Protein AF-A0A6G0PYN3-F1 (afdb_monomer_lite)

pLDDT: mean 95.68, std 5.3, range [63.97, 98.88]

InterPro domains:
  IPR029058 Alpha/Beta hydrolase fold [G3DSA:3.40.50.1820] (1-241)
  IPR029058 Alpha/Beta hydrolase fold [SSF53474] (14-240)

Organism: NCBI:txid53985

Secondary structure (DSSP, 8-state):
---B-HHHHHHHHHHHHHHHHHT-GGGTT-EEEEEETTHHHHHHHHHHH-TT--EEEEEEES--TT-B---TTTHHHHHHHTHHHHHHHS-TTT--GGG--GGGGTTHHHHHHHHHHHH-GGGGGTBHHHHHB--S-HHHHHHH-SSHHHHTT-SPPPTT-HHHHHHHHHHHHHHTT-SEEEEE--TT-SSSSSGGGGGT-EEPP-SSTTHHHHTGGG--EEPGGGSHHHHTTSSSTTT--

Radius of gyration: 17.79 Å; chains: 1; bounding box: 44×37×46 Å

Foldseek 3Di:
DDFFQLVVVLVVVLVVVCVVLVVDCVCVQHDEAEAEACRQLSVLSNLLQPLPHRHAEYEYALYLLQFADLADVQLVVCLVPPLVVVCVSPPCVQPNSVVDHSVCSLQVSRLVLLVSCQVCVCVSRGGHNSQRDNAQALVSNLDRRPGNNLLLLNHDDDVPNVVSVVSLVSSLVSSVVHNYYHFHFDPPDSPGVVSLSSVPKDWHHDNDSVCSNVVRNVIDIDHNCRDPSQVVVRRPPVVRD

Structure (mmCIF, N/CA/C/O backbone):
data_AF-A0A6G0PYN3-F1
#
_entry.id   AF-A0A6G0PYN3-F1
#
loop_
_atom_site.group_PDB
_atom_site.id
_atom_site.type_symbol
_atom_site.label_atom_id
_atom_site.label_alt_id
_atom_site.label_comp_id
_atom_site.label_asym_id
_atom_site.label_entity_id
_atom_site.label_seq_id
_atom_site.pdbx_PDB_ins_code
_atom_site.Cartn_x
_atom_site.Cartn_y
_atom_site.Cartn_z
_atom_site.occupancy
_atom_site.B_iso_or_equiv
_atom_site.auth_seq_id
_atom_site.auth_comp_id
_atom_site.auth_asym_id
_atom_site.auth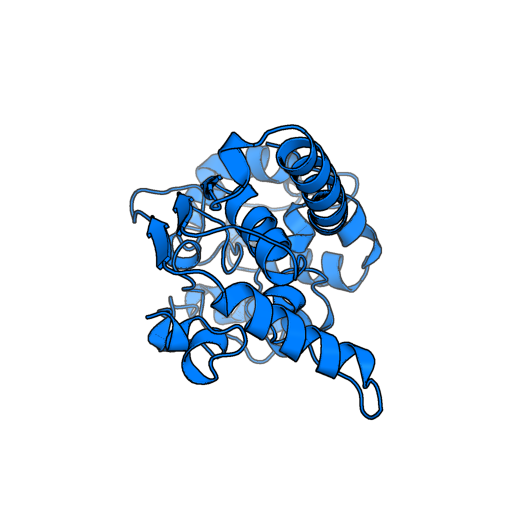_atom_id
_atom_site.pdbx_PDB_model_num
ATOM 1 N N . CYS A 1 1 ? 11.040 10.860 7.134 1.00 64.19 1 CYS A N 1
ATOM 2 C CA . CYS A 1 1 ? 10.362 10.357 5.919 1.00 64.19 1 CYS A CA 1
ATOM 3 C C . CYS A 1 1 ? 9.382 11.413 5.430 1.00 64.19 1 CYS A C 1
ATOM 5 O O . CYS A 1 1 ? 8.993 12.247 6.240 1.00 64.19 1 CYS A O 1
ATOM 7 N N . SER A 1 2 ? 9.031 11.414 4.140 1.00 85.75 2 SER A N 1
ATOM 8 C CA . SER A 1 2 ? 7.968 12.295 3.639 1.00 85.75 2 SER A CA 1
ATOM 9 C C . SER A 1 2 ? 6.649 11.965 4.338 1.00 85.75 2 SER A C 1
ATOM 11 O O . SER A 1 2 ? 6.390 10.801 4.639 1.00 85.75 2 SER A O 1
ATOM 13 N N . LEU A 1 3 ? 5.841 12.987 4.606 1.00 92.75 3 LEU A N 1
ATOM 14 C CA . LEU A 1 3 ? 4.468 12.812 5.070 1.00 92.75 3 LEU A CA 1
ATOM 15 C C . LEU A 1 3 ? 3.462 12.927 3.922 1.00 92.75 3 LEU A C 1
ATOM 17 O O . LEU A 1 3 ? 2.322 12.525 4.113 1.00 92.75 3 LEU A O 1
ATOM 21 N N . GLU A 1 4 ? 3.883 13.417 2.750 1.00 95.62 4 GLU A N 1
ATOM 22 C CA . GLU A 1 4 ? 3.032 13.618 1.568 1.00 95.62 4 GLU A CA 1
ATOM 23 C C . GLU A 1 4 ? 2.349 12.312 1.147 1.00 95.62 4 GLU A C 1
ATOM 25 O O . GLU A 1 4 ? 2.930 11.234 1.270 1.00 95.62 4 GLU A O 1
ATOM 30 N N . ALA A 1 5 ? 1.131 12.389 0.621 1.00 97.00 5 ALA A N 1
ATOM 31 C CA . ALA A 1 5 ? 0.431 11.235 0.069 1.00 97.00 5 ALA A CA 1
ATOM 32 C C . ALA A 1 5 ? 1.295 10.435 -0.923 1.00 97.00 5 ALA A C 1
ATOM 34 O O . ALA A 1 5 ? 1.855 10.977 -1.880 1.00 97.00 5 ALA A O 1
ATOM 35 N N . ILE A 1 6 ? 1.394 9.120 -0.720 1.00 97.12 6 ILE A N 1
ATOM 36 C CA . ILE A 1 6 ? 2.283 8.264 -1.524 1.00 97.12 6 ILE A CA 1
ATOM 37 C C . ILE A 1 6 ? 1.800 8.115 -2.970 1.00 97.12 6 ILE A C 1
ATOM 39 O O . ILE A 1 6 ? 2.626 7.937 -3.863 1.00 97.12 6 ILE A O 1
ATOM 43 N N . VAL A 1 7 ? 0.499 8.295 -3.229 1.00 96.69 7 VAL A N 1
ATOM 44 C CA . VAL A 1 7 ? -0.058 8.358 -4.595 1.00 96.69 7 VAL A CA 1
ATOM 45 C C . VAL A 1 7 ? 0.562 9.491 -5.426 1.00 96.69 7 VAL A C 1
ATOM 47 O O . VAL A 1 7 ? 0.689 9.357 -6.639 1.00 96.69 7 VAL A O 1
ATOM 50 N N . LEU A 1 8 ? 1.011 10.579 -4.787 1.00 97.38 8 LEU A N 1
ATOM 51 C CA . LEU A 1 8 ? 1.702 11.693 -5.448 1.00 97.38 8 LEU A CA 1
ATOM 52 C C . LEU A 1 8 ? 3.217 11.468 -5.551 1.00 97.38 8 LEU A C 1
ATOM 54 O O . LEU A 1 8 ? 3.881 12.077 -6.392 1.00 97.38 8 LEU A O 1
ATOM 58 N N . GLN A 1 9 ? 3.774 10.598 -4.706 1.00 97.56 9 GLN A N 1
ATOM 59 C CA . GLN A 1 9 ? 5.205 10.297 -4.679 1.00 97.56 9 GLN A CA 1
ATOM 60 C C . GLN A 1 9 ? 5.618 9.313 -5.783 1.00 97.56 9 GLN A C 1
ATOM 62 O O . GLN A 1 9 ? 6.685 9.488 -6.367 1.00 97.56 9 GLN A O 1
ATOM 67 N N . VAL A 1 10 ? 4.786 8.318 -6.116 1.00 98.12 10 VAL A N 1
ATOM 68 C CA . VAL A 1 10 ? 5.088 7.313 -7.160 1.00 98.12 10 VAL A CA 1
ATOM 69 C C . VAL A 1 10 ? 5.430 7.932 -8.524 1.00 98.12 10 VAL A C 1
ATOM 71 O O . VAL A 1 10 ? 6.518 7.647 -9.028 1.00 98.12 10 VAL A O 1
ATOM 74 N N . PRO A 1 11 ? 4.606 8.813 -9.131 1.00 97.88 11 PRO A N 1
ATOM 75 C CA . PRO A 1 11 ? 4.946 9.402 -10.429 1.00 97.88 11 PRO A CA 1
ATOM 76 C C . PRO A 1 11 ? 6.217 10.264 -10.377 1.00 97.88 11 PRO A C 1
ATOM 78 O O . PRO A 1 11 ? 6.997 10.261 -11.330 1.00 97.88 11 PRO A O 1
ATOM 81 N N . LYS A 1 12 ? 6.473 10.953 -9.254 1.00 97.81 12 LYS A N 1
ATOM 82 C CA . LYS A 1 12 ? 7.717 11.713 -9.038 1.00 97.81 12 LYS A CA 1
ATOM 83 C C . LYS A 1 12 ? 8.933 10.779 -8.994 1.00 97.81 12 LYS A C 1
ATOM 85 O O . LYS A 1 12 ? 9.942 11.065 -9.632 1.00 97.81 12 LYS A O 1
ATOM 90 N N . ALA A 1 13 ? 8.819 9.651 -8.293 1.00 97.81 13 ALA A N 1
ATOM 91 C CA . ALA A 1 13 ? 9.874 8.645 -8.207 1.00 97.81 13 ALA A CA 1
ATOM 92 C C . ALA A 1 13 ? 10.158 7.992 -9.571 1.00 97.81 13 ALA A C 1
ATOM 94 O O . ALA A 1 13 ? 11.321 7.858 -9.941 1.00 97.81 13 ALA A O 1
ATOM 95 N N . ILE A 1 14 ? 9.121 7.660 -10.351 1.00 98.56 14 ILE A N 1
ATOM 96 C CA . ILE A 1 14 ? 9.271 7.151 -11.728 1.00 98.56 14 ILE A CA 1
ATOM 97 C C . ILE A 1 14 ? 10.040 8.156 -12.590 1.00 98.56 14 ILE A C 1
ATOM 99 O O . ILE A 1 14 ? 11.008 7.780 -13.251 1.00 98.56 14 ILE A O 1
ATOM 103 N N . ALA A 1 15 ? 9.638 9.432 -12.574 1.00 98.44 15 ALA A N 1
ATOM 104 C CA . ALA A 1 15 ? 10.301 10.475 -13.357 1.00 98.44 15 ALA A CA 1
ATOM 105 C C . ALA A 1 15 ? 11.785 10.608 -12.982 1.00 98.44 15 ALA A C 1
ATOM 107 O O . ALA A 1 15 ? 12.643 10.613 -13.863 1.00 98.44 15 ALA A O 1
ATOM 108 N N . GLN A 1 16 ? 12.086 10.629 -11.681 1.00 97.56 16 GLN A N 1
ATOM 109 C CA . GLN A 1 16 ? 13.454 10.726 -11.181 1.00 97.56 16 GLN A CA 1
ATOM 110 C C . GLN A 1 16 ? 14.304 9.501 -11.555 1.00 97.56 16 GLN A C 1
ATOM 112 O O . GLN A 1 16 ? 15.456 9.646 -11.954 1.00 97.56 16 GLN A O 1
ATOM 117 N N . ILE A 1 17 ? 13.753 8.288 -11.461 1.00 97.88 17 ILE A N 1
ATOM 118 C CA . ILE A 1 17 ? 14.477 7.064 -11.829 1.00 97.88 17 ILE A CA 1
ATOM 119 C C . ILE A 1 17 ? 14.752 7.031 -13.334 1.00 97.88 17 ILE A C 1
ATOM 121 O O . ILE A 1 17 ? 15.878 6.742 -13.740 1.00 97.88 17 ILE A O 1
ATOM 125 N N . ARG A 1 18 ? 13.769 7.378 -14.173 1.00 97.81 18 ARG A N 1
ATOM 126 C CA . ARG A 1 18 ? 13.973 7.480 -15.626 1.00 97.81 18 ARG A CA 1
ATOM 127 C C . ARG A 1 18 ? 15.061 8.493 -15.972 1.00 97.81 18 ARG A C 1
ATOM 129 O O . ARG A 1 18 ? 15.940 8.177 -16.765 1.00 97.81 18 ARG A O 1
ATOM 136 N N . GLU A 1 19 ? 15.057 9.663 -15.337 1.00 97.81 19 GLU A N 1
ATOM 137 C CA . GLU A 1 19 ? 16.103 10.674 -15.525 1.00 97.81 19 GLU A CA 1
ATOM 138 C C . GLU A 1 19 ? 17.496 10.154 -15.135 1.00 97.81 19 GLU A C 1
ATOM 140 O O . GLU A 1 19 ? 18.448 10.321 -15.895 1.00 97.81 19 GLU A O 1
ATOM 145 N N . ILE A 1 20 ? 17.627 9.489 -13.983 1.00 96.38 20 ILE A N 1
ATOM 146 C CA . ILE A 1 20 ? 18.910 8.934 -13.523 1.00 96.38 20 ILE A CA 1
ATOM 147 C C . ILE A 1 20 ? 19.414 7.859 -14.492 1.00 96.38 20 ILE A C 1
ATOM 149 O O . ILE A 1 20 ? 20.559 7.908 -14.936 1.00 96.38 20 ILE A O 1
ATOM 153 N N . THR A 1 21 ? 18.552 6.902 -14.841 1.00 96.50 21 THR A N 1
ATOM 154 C CA . THR A 1 21 ? 18.928 5.752 -15.678 1.00 96.50 21 THR A CA 1
ATOM 155 C C . THR A 1 21 ? 19.210 6.130 -17.131 1.00 96.50 21 THR A C 1
ATOM 157 O O . THR A 1 21 ? 20.081 5.527 -17.747 1.00 96.50 21 THR A O 1
ATOM 160 N N . ALA A 1 22 ? 18.543 7.150 -17.682 1.00 95.88 22 ALA A N 1
ATOM 161 C CA . ALA A 1 22 ? 18.793 7.618 -19.047 1.00 95.88 22 ALA A CA 1
ATOM 162 C C . ALA A 1 22 ? 20.152 8.323 -19.207 1.00 95.88 22 ALA A C 1
ATOM 164 O O . ALA A 1 22 ? 20.679 8.399 -20.315 1.00 95.88 22 ALA A O 1
ATOM 165 N N . ASN A 1 23 ? 20.717 8.839 -18.112 1.00 95.62 23 ASN A N 1
ATOM 166 C CA . ASN A 1 23 ? 21.940 9.643 -18.117 1.00 95.62 23 ASN A CA 1
ATOM 167 C C . ASN A 1 23 ? 23.194 8.867 -17.672 1.00 95.62 23 ASN A C 1
ATOM 169 O O . ASN A 1 23 ? 24.251 9.473 -17.497 1.00 95.62 23 ASN A O 1
ATOM 173 N N . SER A 1 24 ? 23.098 7.552 -17.461 1.00 96.44 24 SER A N 1
ATOM 174 C CA . SER A 1 24 ? 24.181 6.746 -16.888 1.00 96.44 24 SER A CA 1
ATOM 175 C C . SER A 1 24 ? 24.151 5.317 -17.436 1.00 96.44 24 SER A C 1
ATOM 177 O O . SER A 1 24 ? 23.197 4.567 -17.230 1.00 96.44 24 SER A O 1
ATOM 179 N N . SER A 1 25 ? 25.223 4.930 -18.135 1.00 97.00 25 SER A N 1
ATOM 180 C CA . SER A 1 25 ? 25.354 3.593 -18.729 1.00 97.00 25 SER A CA 1
ATOM 181 C C . SER A 1 25 ? 25.579 2.497 -17.685 1.00 97.00 25 SER A C 1
ATOM 183 O O . SER A 1 25 ? 25.395 1.316 -17.978 1.00 97.00 25 SER A O 1
ATOM 185 N N . GLU A 1 26 ? 25.904 2.855 -16.437 1.00 96.94 26 GLU A N 1
ATOM 186 C CA . GLU A 1 26 ? 25.952 1.914 -15.316 1.00 96.94 26 GLU A CA 1
ATOM 187 C C . GLU A 1 26 ? 24.614 1.183 -15.101 1.00 96.94 26 GLU A C 1
ATOM 189 O O . GLU A 1 26 ? 24.608 0.054 -14.611 1.00 96.94 26 GLU A O 1
ATOM 194 N N . PHE A 1 27 ? 23.490 1.783 -15.514 1.00 97.19 27 PHE A N 1
ATOM 195 C CA . PHE A 1 27 ? 22.152 1.198 -15.401 1.00 97.19 27 PHE A CA 1
ATOM 196 C C . PHE A 1 27 ? 21.713 0.387 -16.631 1.00 97.19 27 PHE A C 1
ATOM 198 O O . PHE A 1 27 ? 20.621 -0.191 -16.625 1.00 97.19 27 PHE A O 1
ATOM 205 N N . ASP A 1 28 ? 22.533 0.294 -17.686 1.00 95.81 28 ASP A N 1
ATOM 206 C CA . ASP A 1 28 ? 22.126 -0.326 -18.954 1.00 95.81 28 ASP A CA 1
ATOM 207 C C . ASP A 1 28 ? 21.772 -1.806 -18.816 1.00 95.81 28 ASP A C 1
ATOM 209 O O . ASP A 1 28 ? 20.815 -2.268 -19.447 1.00 95.81 28 ASP A O 1
ATOM 213 N N . ASN A 1 29 ? 22.489 -2.508 -17.938 1.00 96.81 29 ASN A N 1
ATOM 214 C CA . ASN A 1 29 ? 22.296 -3.927 -17.635 1.00 96.81 29 ASN A CA 1
ATOM 215 C C . ASN A 1 29 ? 21.343 -4.172 -16.449 1.00 96.81 29 ASN A C 1
ATOM 217 O O . ASN A 1 29 ? 21.184 -5.308 -15.999 1.00 96.81 29 ASN A O 1
ATOM 221 N N . GLY A 1 30 ? 20.687 -3.118 -15.964 1.00 97.62 30 GLY A N 1
ATOM 222 C CA . GLY A 1 30 ? 19.781 -3.158 -14.827 1.00 97.62 30 GLY A CA 1
ATOM 223 C C . GLY A 1 30 ? 20.438 -2.875 -13.483 1.00 97.62 30 GLY A C 1
ATOM 224 O O . GLY A 1 30 ? 21.639 -2.637 -13.387 1.00 97.62 30 GLY A O 1
ATOM 225 N N . TYR A 1 31 ? 19.613 -2.831 -12.439 1.00 98.31 31 TYR A N 1
ATOM 226 C CA . TYR A 1 31 ? 20.017 -2.343 -11.120 1.00 98.31 31 TYR A CA 1
ATOM 227 C C . TYR A 1 31 ? 19.247 -2.992 -9.972 1.00 98.31 31 TYR A C 1
ATOM 229 O O . TYR A 1 31 ? 18.227 -3.654 -10.164 1.00 98.31 31 TYR A O 1
ATOM 237 N N . ILE A 1 32 ? 19.764 -2.798 -8.759 1.00 98.44 32 ILE A N 1
ATOM 238 C CA . ILE A 1 32 ? 19.106 -3.199 -7.515 1.00 98.44 32 ILE A CA 1
ATOM 239 C C . ILE A 1 32 ? 18.313 -2.005 -6.996 1.00 98.44 32 ILE A C 1
ATOM 241 O O . ILE A 1 32 ? 18.856 -0.906 -6.884 1.00 98.44 32 ILE A O 1
ATOM 245 N N . PHE A 1 33 ? 17.046 -2.220 -6.653 1.00 98.50 33 PHE A N 1
ATOM 246 C CA . PHE A 1 33 ? 16.220 -1.195 -6.028 1.00 98.50 33 PHE A CA 1
ATOM 247 C C . PHE A 1 33 ? 16.055 -1.518 -4.543 1.00 98.50 33 PHE A C 1
ATOM 249 O O . PHE A 1 33 ? 15.418 -2.504 -4.186 1.00 98.50 33 PHE A O 1
ATOM 256 N N . VAL A 1 34 ? 16.658 -0.697 -3.681 1.00 98.50 34 VAL A N 1
ATOM 257 C CA . VAL A 1 34 ? 16.584 -0.838 -2.222 1.00 98.50 34 VAL A CA 1
ATOM 258 C C . VAL A 1 34 ? 15.650 0.220 -1.650 1.00 98.50 34 VAL A C 1
ATOM 260 O O . VAL A 1 34 ? 15.785 1.402 -1.966 1.00 98.50 34 VAL A O 1
ATOM 263 N N . ALA A 1 35 ? 14.736 -0.187 -0.776 1.00 98.00 35 ALA A N 1
ATOM 264 C CA . ALA A 1 35 ? 13.817 0.723 -0.113 1.00 98.00 35 ALA A CA 1
ATOM 265 C C . ALA A 1 35 ? 13.567 0.339 1.346 1.00 98.00 35 ALA A C 1
ATOM 267 O O . ALA A 1 35 ? 13.664 -0.827 1.721 1.00 98.00 35 ALA A O 1
ATOM 268 N N . HIS A 1 36 ? 13.223 1.331 2.167 1.00 97.62 36 HIS A N 1
ATOM 269 C CA . HIS A 1 36 ? 13.027 1.167 3.605 1.00 97.62 36 HIS A CA 1
ATOM 270 C C . HIS A 1 36 ? 11.707 1.790 4.073 1.00 97.62 36 HIS A C 1
ATOM 272 O O . HIS A 1 36 ? 11.361 2.886 3.620 1.00 97.62 36 HIS A O 1
ATOM 278 N N . SER A 1 37 ? 11.005 1.150 5.016 1.00 96.38 37 SER A N 1
ATOM 279 C CA . SER A 1 37 ? 9.798 1.708 5.646 1.00 96.38 37 SER A CA 1
ATOM 280 C C . SER A 1 37 ? 8.720 2.063 4.611 1.00 96.38 37 SER A C 1
ATOM 282 O O . SER A 1 37 ? 8.402 1.262 3.731 1.00 96.38 37 SER A O 1
ATOM 284 N N . GLN A 1 38 ? 8.175 3.278 4.654 1.00 96.25 38 GLN A N 1
ATOM 285 C CA . GLN A 1 38 ? 7.239 3.790 3.647 1.00 96.25 38 GLN A CA 1
ATOM 286 C C . GLN A 1 38 ? 7.796 3.728 2.211 1.00 96.25 38 GLN A C 1
ATOM 288 O O . GLN A 1 38 ? 7.033 3.600 1.258 1.00 96.25 38 GLN A O 1
ATOM 293 N N . GLY A 1 39 ? 9.121 3.749 2.035 1.00 97.62 39 GLY A N 1
ATOM 294 C CA . GLY A 1 39 ? 9.747 3.561 0.728 1.00 97.62 39 GLY A CA 1
ATOM 295 C C . GLY A 1 39 ? 9.459 2.190 0.110 1.00 97.62 39 GLY A C 1
ATOM 296 O O . GLY A 1 39 ? 9.500 2.071 -1.110 1.00 97.62 39 GLY A O 1
ATOM 297 N N . GLY A 1 40 ? 9.146 1.167 0.915 1.00 97.81 40 GLY A N 1
ATOM 298 C CA . GLY A 1 40 ? 8.754 -0.167 0.450 1.00 97.81 40 GLY A CA 1
ATOM 299 C C . GLY A 1 40 ? 7.577 -0.123 -0.532 1.00 97.81 40 GLY A C 1
ATOM 300 O O . GLY A 1 40 ? 7.794 -0.333 -1.722 1.00 97.81 40 GLY A O 1
ATOM 301 N N . PRO A 1 41 ? 6.356 0.230 -0.098 1.00 97.94 41 PRO A N 1
ATOM 302 C CA . PRO A 1 41 ? 5.215 0.325 -1.006 1.00 97.94 41 PRO A CA 1
ATOM 303 C C . PRO A 1 41 ? 5.434 1.311 -2.164 1.00 97.94 41 PRO A C 1
ATOM 305 O O . PRO A 1 41 ? 5.007 1.024 -3.276 1.00 97.94 41 PRO A O 1
ATOM 308 N N . ILE A 1 42 ? 6.144 2.431 -1.957 1.00 98.38 42 ILE A N 1
ATOM 309 C CA . ILE A 1 42 ? 6.439 3.392 -3.040 1.00 98.38 42 ILE A CA 1
ATOM 310 C C . ILE A 1 42 ? 7.303 2.747 -4.131 1.00 98.38 42 ILE A C 1
ATOM 312 O O . ILE A 1 42 ? 6.983 2.833 -5.310 1.00 98.38 42 ILE A O 1
ATOM 316 N N . SER A 1 43 ? 8.408 2.107 -3.753 1.00 98.38 43 SER A N 1
ATOM 317 C CA . SER A 1 43 ? 9.325 1.465 -4.705 1.00 98.38 43 SER A CA 1
ATOM 318 C C . SER A 1 43 ? 8.694 0.264 -5.405 1.00 98.38 43 SER A C 1
ATOM 320 O O . SER A 1 43 ? 8.932 0.077 -6.596 1.00 98.38 43 SER A O 1
ATOM 322 N N . ARG A 1 44 ? 7.851 -0.508 -4.708 1.00 98.62 44 ARG A N 1
ATOM 323 C CA . ARG A 1 44 ? 7.070 -1.582 -5.328 1.00 98.62 44 ARG A CA 1
ATOM 324 C C . ARG A 1 44 ? 6.090 -1.024 -6.360 1.00 98.62 44 ARG A C 1
ATOM 326 O O . ARG A 1 44 ? 6.102 -1.485 -7.494 1.00 98.62 44 ARG A O 1
ATOM 333 N N . ALA A 1 45 ? 5.352 0.027 -6.011 1.00 98.62 45 ALA A N 1
ATOM 334 C CA . ALA A 1 45 ? 4.463 0.714 -6.941 1.00 98.62 45 ALA A CA 1
ATOM 335 C C . ALA A 1 45 ? 5.209 1.264 -8.167 1.00 98.62 45 ALA A C 1
ATOM 337 O O . ALA A 1 45 ? 4.724 1.152 -9.284 1.00 98.62 45 ALA A O 1
ATOM 338 N N . VAL A 1 46 ? 6.419 1.807 -7.996 1.00 98.75 46 VAL A N 1
ATOM 339 C CA . VAL A 1 46 ? 7.271 2.212 -9.128 1.00 98.75 46 VAL A CA 1
ATOM 340 C C . VAL A 1 46 ? 7.564 1.027 -10.053 1.00 98.75 46 VAL A C 1
ATOM 342 O O . VAL A 1 46 ? 7.434 1.173 -11.264 1.00 98.75 46 VAL A O 1
ATOM 345 N N . VAL A 1 47 ? 7.958 -0.128 -9.505 1.00 98.75 47 V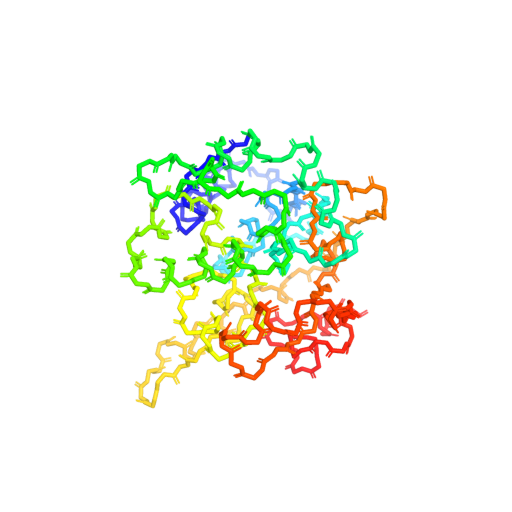AL A N 1
ATOM 346 C CA . VAL A 1 47 ? 8.205 -1.351 -10.291 1.00 98.75 47 VAL A CA 1
ATOM 347 C C . VAL A 1 47 ? 6.933 -1.780 -11.021 1.00 98.75 47 VAL A C 1
ATOM 349 O O . VAL A 1 47 ? 6.962 -2.023 -1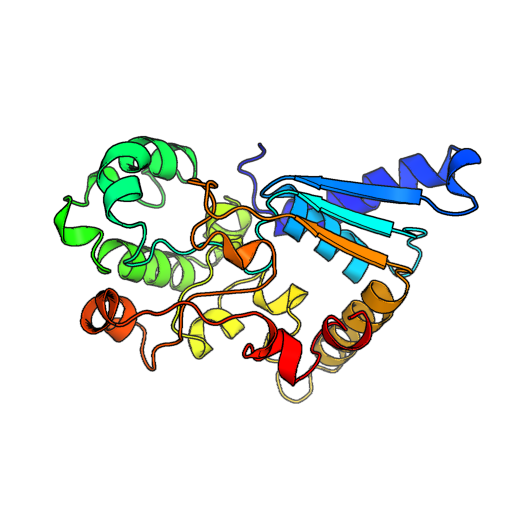2.218 1.00 98.75 47 VAL A O 1
ATOM 352 N N . GLU A 1 48 ? 5.800 -1.815 -10.330 1.00 98.75 48 GLU A N 1
ATOM 353 C CA . GLU A 1 48 ? 4.514 -2.216 -10.900 1.00 98.75 48 GLU A CA 1
ATOM 354 C C . GLU A 1 48 ? 4.030 -1.240 -11.990 1.00 98.75 48 GLU A C 1
ATOM 356 O O . GLU A 1 48 ? 3.461 -1.665 -12.995 1.00 98.75 48 GLU A O 1
ATOM 361 N N . GLU A 1 49 ? 4.295 0.062 -11.865 1.00 98.44 49 GLU A N 1
ATOM 362 C CA . GLU A 1 49 ? 3.855 1.054 -12.850 1.00 98.44 49 GLU A CA 1
ATOM 363 C C . GLU A 1 49 ? 4.768 1.172 -14.079 1.00 98.44 49 GLU A C 1
ATOM 365 O O . GLU A 1 49 ? 4.298 1.475 -15.178 1.00 98.44 49 GLU A O 1
ATOM 370 N N . MET A 1 50 ? 6.068 0.942 -13.911 1.00 97.94 50 MET A N 1
ATOM 371 C CA . MET A 1 50 ? 7.092 1.287 -14.898 1.00 97.94 50 MET A CA 1
ATOM 372 C C . MET A 1 50 ? 7.454 0.085 -15.777 1.00 97.94 50 MET A C 1
ATOM 374 O O . MET A 1 50 ? 8.367 -0.672 -15.471 1.00 97.94 50 MET A O 1
ATOM 378 N N . ASP A 1 51 ? 6.768 -0.101 -16.902 1.00 97.44 51 ASP A N 1
ATOM 379 C CA . ASP A 1 51 ? 6.990 -1.246 -17.794 1.00 97.44 51 ASP A CA 1
ATOM 380 C C . ASP A 1 51 ? 8.395 -1.319 -18.415 1.00 97.44 51 ASP A C 1
ATOM 382 O O . ASP A 1 51 ? 8.863 -2.400 -18.777 1.00 97.44 51 ASP A O 1
ATOM 386 N N . ASP A 1 52 ? 9.097 -0.201 -18.483 1.00 97.19 52 ASP A N 1
ATOM 387 C CA . ASP A 1 52 ? 10.477 -0.080 -18.936 1.00 97.19 52 ASP A CA 1
ATOM 388 C C . ASP A 1 52 ? 11.519 -0.209 -17.808 1.00 97.19 52 ASP A C 1
ATOM 390 O O . ASP A 1 52 ? 12.709 0.015 -18.045 1.00 97.19 52 ASP A O 1
ATOM 394 N N . HIS A 1 53 ? 11.124 -0.585 -16.584 1.00 98.25 53 HIS A N 1
ATOM 395 C CA . HIS A 1 53 ? 12.083 -0.719 -15.490 1.00 98.25 53 HIS A CA 1
ATOM 396 C C . HIS A 1 53 ? 13.148 -1.786 -15.779 1.00 98.25 53 HIS A C 1
ATOM 398 O O . HIS A 1 53 ? 12.866 -2.881 -16.265 1.00 98.25 53 HIS A O 1
ATOM 404 N N . LYS A 1 54 ? 14.391 -1.506 -15.373 1.00 98.00 54 LYS A N 1
ATOM 405 C CA . LYS A 1 54 ? 15.500 -2.477 -15.418 1.00 98.00 54 LYS A CA 1
ATOM 406 C C . LYS A 1 54 ? 15.885 -3.007 -14.032 1.00 98.00 54 LYS A C 1
ATOM 408 O O . LYS A 1 54 ? 17.005 -3.473 -13.830 1.00 98.00 54 LYS A O 1
ATOM 413 N N . VAL A 1 55 ? 14.976 -2.927 -13.058 1.00 98.62 55 VAL A N 1
ATOM 414 C CA . VAL A 1 55 ? 15.189 -3.523 -11.730 1.00 98.62 55 VAL A CA 1
ATOM 415 C C . VAL A 1 55 ? 15.367 -5.034 -11.874 1.00 98.62 55 VAL A C 1
ATOM 417 O O . VAL A 1 55 ? 14.492 -5.709 -12.408 1.00 98.62 55 VAL A O 1
ATOM 420 N N . LYS A 1 56 ? 16.502 -5.551 -11.402 1.00 98.31 56 LYS A N 1
ATOM 421 C CA . LYS A 1 56 ? 16.807 -6.989 -11.375 1.00 98.31 56 LYS A CA 1
ATOM 422 C C . LYS A 1 56 ? 16.456 -7.603 -10.034 1.00 98.31 56 LYS A C 1
ATOM 424 O O . LYS A 1 56 ? 15.758 -8.606 -9.972 1.00 98.31 56 LYS A O 1
ATOM 429 N N . ARG A 1 57 ? 16.909 -6.955 -8.960 1.00 98.50 57 ARG A N 1
ATOM 430 C CA . ARG A 1 57 ? 16.615 -7.354 -7.586 1.00 98.50 57 ARG A CA 1
ATOM 431 C C . ARG A 1 57 ? 15.925 -6.219 -6.865 1.00 98.50 57 ARG A C 1
ATOM 433 O O . ARG A 1 57 ? 16.432 -5.094 -6.848 1.00 98.50 57 ARG A O 1
ATOM 440 N N . TYR A 1 58 ? 14.801 -6.528 -6.248 1.00 98.75 58 TYR A N 1
ATOM 441 C CA . TYR A 1 58 ? 14.111 -5.614 -5.358 1.00 98.75 58 TYR A CA 1
ATOM 442 C C . TYR A 1 58 ? 14.402 -5.995 -3.906 1.00 98.75 58 TYR A C 1
ATOM 444 O O . TYR A 1 58 ? 14.308 -7.162 -3.545 1.00 98.75 58 TYR A O 1
ATOM 452 N N . ILE A 1 59 ? 14.792 -5.029 -3.077 1.00 98.81 59 ILE A N 1
ATOM 453 C CA . ILE A 1 59 ? 15.067 -5.229 -1.654 1.00 98.81 59 ILE A CA 1
ATOM 454 C C . ILE A 1 59 ? 14.206 -4.253 -0.860 1.00 98.81 59 ILE A C 1
ATOM 456 O O . ILE A 1 59 ? 14.416 -3.040 -0.902 1.00 98.81 59 ILE A O 1
ATOM 460 N N . SER A 1 60 ? 13.265 -4.786 -0.091 1.00 98.56 60 SER A N 1
ATOM 461 C CA . SER A 1 60 ? 12.447 -4.017 0.837 1.00 98.56 60 SER A CA 1
ATOM 462 C C . SER A 1 60 ? 12.843 -4.328 2.276 1.00 98.56 60 SER A C 1
ATOM 464 O O . SER A 1 60 ? 12.772 -5.471 2.717 1.00 98.56 60 SER A O 1
ATOM 466 N N . MET A 1 61 ? 13.262 -3.305 3.017 1.00 98.19 61 MET A N 1
ATOM 467 C CA . MET A 1 61 ? 13.669 -3.413 4.417 1.00 98.19 61 MET A CA 1
ATOM 468 C C . MET A 1 61 ? 12.611 -2.779 5.309 1.00 98.19 61 MET A C 1
ATOM 470 O O . MET A 1 61 ? 12.410 -1.566 5.249 1.00 98.19 61 MET A O 1
ATOM 474 N N . ALA A 1 62 ? 11.939 -3.593 6.123 1.00 97.31 62 ALA A N 1
ATOM 475 C CA . ALA A 1 62 ? 10.818 -3.164 6.952 1.00 97.31 62 ALA A CA 1
ATOM 476 C C . ALA A 1 62 ? 9.814 -2.337 6.128 1.00 97.31 62 ALA A C 1
ATOM 478 O O . ALA A 1 62 ? 9.532 -1.196 6.457 1.00 97.31 62 ALA A O 1
ATOM 479 N N . GLY A 1 63 ? 9.393 -2.824 4.957 1.00 97.44 63 GLY A N 1
ATOM 480 C CA . GLY A 1 63 ? 8.493 -2.077 4.077 1.00 97.44 63 GLY A CA 1
ATOM 481 C C . GLY A 1 63 ? 7.045 -2.113 4.565 1.00 97.44 63 GLY A C 1
ATOM 482 O O . GLY A 1 63 ? 6.587 -3.136 5.039 1.00 97.44 63 GLY A O 1
ATOM 483 N N . LEU A 1 64 ? 6.249 -1.064 4.373 1.00 96.44 64 LEU A N 1
ATOM 484 C CA . LEU A 1 64 ? 4.791 -1.135 4.609 1.00 96.44 64 LEU A CA 1
ATOM 485 C C . LEU A 1 64 ? 4.058 -1.873 3.466 1.00 96.44 64 LEU A C 1
ATOM 487 O O . LEU A 1 64 ? 3.153 -1.317 2.846 1.00 96.44 64 LEU A O 1
ATOM 491 N N . GLN A 1 65 ? 4.489 -3.093 3.123 1.00 97.69 65 GLN A N 1
ATOM 492 C CA . GLN A 1 65 ? 4.080 -3.761 1.881 1.00 97.69 65 GLN A CA 1
ATOM 493 C C . GLN A 1 65 ? 2.589 -4.082 1.832 1.00 97.69 65 GLN A C 1
ATOM 495 O O . GLN A 1 65 ? 1.968 -3.865 0.791 1.00 97.69 65 GLN A O 1
ATOM 500 N N . ASN A 1 66 ? 2.017 -4.528 2.953 1.00 96.69 66 ASN A N 1
ATOM 501 C CA . ASN A 1 66 ? 0.574 -4.711 3.112 1.00 96.69 66 ASN A CA 1
ATOM 502 C C . ASN A 1 66 ? -0.025 -3.706 4.113 1.00 96.69 66 ASN A C 1
ATOM 504 O O . ASN A 1 66 ? -1.038 -3.973 4.746 1.00 96.69 66 ASN A O 1
ATOM 508 N N . GLY A 1 67 ? 0.602 -2.531 4.251 1.00 96.44 67 GLY A N 1
ATOM 509 C CA . GLY A 1 67 ? 0.098 -1.406 5.041 1.00 96.44 67 GLY A CA 1
ATOM 510 C C . GLY A 1 67 ? 0.238 -1.513 6.563 1.00 96.44 67 GLY A C 1
ATOM 511 O O . GLY A 1 67 ? 0.985 -2.326 7.093 1.00 96.44 67 GLY A O 1
ATOM 512 N N . GLN A 1 68 ? -0.463 -0.635 7.270 1.00 94.25 68 GLN A N 1
ATOM 513 C CA . GLN A 1 68 ? -0.414 -0.448 8.716 1.00 94.25 68 GLN A CA 1
ATOM 514 C C . GLN A 1 68 ? -1.826 -0.521 9.290 1.00 94.25 68 GLN A C 1
ATOM 516 O O . GLN A 1 68 ? -2.750 0.106 8.769 1.00 94.25 68 GLN A O 1
ATOM 521 N N . PHE A 1 69 ? -1.974 -1.202 10.418 1.00 95.25 69 PHE A N 1
ATOM 522 C CA . PHE A 1 69 ? -3.147 -1.112 11.274 1.00 95.25 69 PHE A CA 1
ATOM 523 C C . PHE A 1 69 ? -2.716 -1.320 12.727 1.00 95.25 69 PHE A C 1
ATOM 525 O O . PHE A 1 69 ? -1.926 -2.209 13.030 1.00 95.25 69 PHE A O 1
ATOM 532 N N . ILE A 1 70 ? -3.201 -0.495 13.648 1.00 92.06 70 ILE A N 1
ATOM 533 C CA . ILE A 1 70 ? -2.907 -0.698 15.071 1.00 92.06 70 ILE A CA 1
ATOM 534 C C . ILE A 1 70 ? -3.890 -1.751 15.563 1.00 92.06 70 ILE A C 1
ATOM 536 O O . ILE A 1 70 ? -5.069 -1.441 15.702 1.00 92.06 70 ILE A O 1
ATOM 540 N N . GLY A 1 71 ? -3.415 -2.982 15.746 1.00 93.19 71 GLY A N 1
ATOM 541 C CA . GLY A 1 71 ? -4.210 -4.104 16.233 1.00 93.19 71 GLY A CA 1
ATOM 542 C C . GLY A 1 71 ? -3.852 -4.519 17.665 1.00 93.19 71 GLY A C 1
ATOM 543 O O . GLY A 1 71 ? -3.011 -3.893 18.321 1.00 93.19 71 GLY A O 1
ATOM 544 N N . PRO A 1 72 ? -4.512 -5.568 18.180 1.00 94.00 72 PRO A N 1
ATOM 545 C CA . PRO A 1 72 ? -4.514 -5.886 19.606 1.00 94.00 72 PRO A CA 1
ATOM 546 C C . PRO A 1 72 ? -3.157 -6.338 20.167 1.00 94.00 72 PRO A C 1
ATOM 548 O O . PRO A 1 72 ? -2.903 -6.140 21.350 1.00 94.00 72 PRO A O 1
ATOM 551 N N . ASP A 1 73 ? -2.256 -6.902 19.360 1.00 89.50 73 ASP A N 1
ATOM 552 C CA . ASP A 1 73 ? -0.939 -7.384 19.810 1.00 89.50 73 ASP A CA 1
ATOM 553 C C . ASP A 1 73 ? 0.069 -6.259 20.093 1.00 89.50 73 ASP A C 1
ATOM 555 O O . ASP A 1 73 ? 1.079 -6.489 20.762 1.00 89.50 73 ASP A O 1
ATOM 559 N N . LYS A 1 74 ? -0.193 -5.041 19.602 1.00 85.62 74 LYS A N 1
ATOM 560 C CA . LYS A 1 74 ? 0.692 -3.876 19.767 1.00 85.62 74 LYS A CA 1
ATOM 561 C C . LYS A 1 74 ? -0.026 -2.608 20.234 1.00 85.62 74 LYS A C 1
ATOM 563 O O . LYS A 1 74 ? 0.609 -1.560 20.334 1.00 85.62 74 LYS A O 1
ATOM 568 N N . VAL A 1 75 ? -1.313 -2.691 20.578 1.00 88.88 75 VAL A N 1
ATOM 569 C CA . VAL A 1 75 ? -2.115 -1.532 21.011 1.00 88.88 75 VAL A CA 1
ATOM 570 C C . VAL A 1 75 ? -1.490 -0.790 22.195 1.00 88.88 75 VAL A C 1
ATOM 572 O O . VAL A 1 75 ? -1.441 0.433 22.188 1.00 88.88 75 VAL A O 1
ATOM 575 N N . GLU A 1 76 ? -0.905 -1.512 23.151 1.00 88.50 76 GLU A N 1
ATOM 576 C CA . GLU A 1 76 ? -0.247 -0.916 24.321 1.00 88.50 76 GLU A CA 1
ATOM 577 C C . GLU A 1 76 ? 0.992 -0.094 23.957 1.00 88.50 76 GLU A C 1
ATOM 579 O O . GLU A 1 76 ? 1.256 0.946 24.558 1.00 88.50 76 GLU A O 1
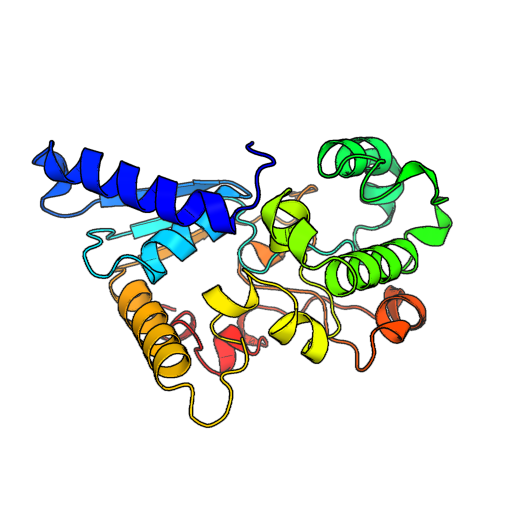ATOM 584 N N . VAL A 1 77 ? 1.739 -0.520 22.930 1.00 84.38 77 VAL A N 1
ATOM 585 C CA . VAL A 1 77 ? 2.861 0.264 22.393 1.00 84.38 77 VAL A CA 1
ATOM 586 C C . VAL A 1 77 ? 2.331 1.571 21.811 1.00 84.38 77 VAL A C 1
ATOM 588 O O . VAL A 1 77 ? 2.928 2.622 22.039 1.00 84.38 77 VAL A O 1
ATOM 591 N N . SER A 1 78 ? 1.189 1.512 21.122 1.00 80.50 78 SER A N 1
ATOM 592 C CA . SER A 1 78 ? 0.558 2.690 20.534 1.00 80.50 78 SER A CA 1
ATOM 593 C C . SER A 1 78 ? 0.033 3.664 21.594 1.00 80.50 78 SER A C 1
ATOM 595 O O . SER A 1 78 ? 0.312 4.860 21.528 1.00 80.50 78 SER A O 1
ATOM 597 N N . ILE A 1 79 ? -0.630 3.157 22.635 1.00 84.38 79 ILE A N 1
ATOM 598 C CA . ILE A 1 79 ? -1.099 3.965 23.770 1.00 84.38 79 ILE A CA 1
ATOM 599 C C . ILE A 1 79 ? 0.083 4.638 24.482 1.00 84.38 79 ILE A C 1
ATOM 601 O O . ILE A 1 79 ? 0.028 5.830 24.786 1.00 84.38 79 ILE A O 1
ATOM 605 N N . ALA A 1 80 ? 1.162 3.893 24.737 1.00 81.38 80 ALA A N 1
ATOM 606 C CA . ALA A 1 80 ? 2.310 4.395 25.487 1.00 81.38 80 ALA A CA 1
ATOM 607 C C . ALA A 1 80 ? 3.169 5.393 24.695 1.00 81.38 80 ALA A C 1
ATOM 609 O O . ALA A 1 80 ? 3.703 6.337 25.280 1.00 81.38 80 ALA A O 1
ATOM 610 N N . ASN A 1 81 ? 3.332 5.178 23.386 1.00 70.38 81 ASN A N 1
ATOM 611 C CA . ASN A 1 81 ? 4.358 5.863 22.595 1.00 70.38 81 ASN A CA 1
ATOM 612 C C . ASN A 1 81 ? 3.817 6.699 21.431 1.00 70.38 81 ASN A C 1
ATOM 614 O O . ASN A 1 81 ? 4.545 7.565 20.938 1.00 70.38 81 ASN A O 1
ATOM 618 N N . ASP A 1 82 ? 2.584 6.461 20.971 1.00 63.97 82 ASP A N 1
ATOM 619 C CA . ASP A 1 82 ? 2.184 6.886 19.630 1.00 63.97 82 ASP A CA 1
ATOM 620 C C . ASP A 1 82 ? 1.115 7.973 19.556 1.00 63.97 82 ASP A C 1
ATOM 622 O O . ASP A 1 82 ? 0.935 8.504 18.467 1.00 63.97 82 ASP A O 1
ATOM 626 N N . GLY A 1 83 ? 0.480 8.414 20.645 1.00 68.25 83 GLY A N 1
ATOM 627 C CA . GLY A 1 83 ? -0.383 9.609 20.581 1.00 68.25 83 GLY A CA 1
ATOM 628 C C . GLY A 1 83 ? 0.326 10.801 19.897 1.00 68.25 83 GLY A C 1
ATOM 629 O O . GLY A 1 83 ? -0.155 11.306 18.879 1.00 68.25 83 GLY A O 1
ATOM 630 N N . PRO A 1 84 ? 1.538 11.185 20.349 1.00 76.06 84 PRO A N 1
ATOM 631 C CA . PRO A 1 84 ? 2.345 12.214 19.690 1.00 76.06 84 PRO A CA 1
ATOM 632 C C . PRO A 1 84 ? 2.884 11.812 18.308 1.00 76.06 84 PRO A C 1
ATOM 634 O O . PRO A 1 84 ? 3.034 12.668 17.437 1.00 76.06 84 PRO A O 1
ATOM 637 N N . PHE A 1 85 ? 3.199 10.530 18.090 1.00 82.56 85 PHE A N 1
ATOM 638 C CA . PHE A 1 85 ? 3.725 10.065 16.803 1.00 82.56 85 PHE A CA 1
ATOM 639 C C . PHE A 1 85 ? 2.644 10.080 15.718 1.00 82.56 85 PHE A C 1
ATOM 641 O O . PHE A 1 85 ? 2.863 10.670 14.666 1.00 82.56 85 PHE A O 1
ATOM 648 N N . LEU A 1 86 ? 1.462 9.519 15.973 1.00 83.81 86 LEU A N 1
ATOM 649 C CA . LEU A 1 86 ? 0.313 9.546 15.065 1.00 83.81 86 LEU A CA 1
ATOM 650 C C . LEU A 1 86 ? -0.114 10.984 14.764 1.00 83.81 86 LEU A C 1
ATOM 652 O O . LEU A 1 86 ? -0.290 11.331 13.597 1.00 83.81 86 LEU A O 1
ATOM 656 N N . ALA A 1 87 ? -0.147 11.850 15.784 1.00 85.31 87 ALA A N 1
ATOM 657 C CA . ALA A 1 87 ? -0.391 13.283 15.609 1.00 85.31 87 ALA A CA 1
ATOM 658 C C . ALA A 1 87 ? 0.692 13.999 14.776 1.00 85.31 87 ALA A C 1
ATOM 660 O O . ALA A 1 87 ? 0.437 15.059 14.206 1.00 85.31 87 ALA A O 1
ATOM 661 N N . SER A 1 88 ? 1.901 13.433 14.671 1.00 88.25 88 SER A N 1
ATOM 662 C CA . SER A 1 88 ? 2.940 13.929 13.759 1.00 88.25 88 SER A CA 1
ATOM 663 C C . SER A 1 88 ? 2.760 13.449 12.314 1.00 88.25 88 SER A C 1
ATOM 665 O O . SER A 1 88 ? 3.294 14.077 11.401 1.00 88.25 88 SER A O 1
ATOM 667 N N . LEU A 1 89 ? 2.014 12.358 12.092 1.00 90.25 89 LEU A N 1
ATOM 668 C CA . LEU A 1 89 ? 1.751 11.802 10.761 1.00 90.25 89 LEU A CA 1
ATOM 669 C C . LEU A 1 89 ? 0.561 12.470 10.074 1.00 90.25 89 LEU A C 1
ATOM 671 O O . LEU A 1 89 ? 0.599 12.664 8.861 1.00 90.25 89 LEU A O 1
ATOM 675 N N . VAL A 1 90 ? -0.484 12.808 10.834 1.00 94.06 90 VAL A N 1
ATOM 676 C CA . VAL A 1 90 ? -1.677 13.513 10.347 1.00 94.06 90 VAL A CA 1
ATOM 677 C C . VAL A 1 90 ? -1.994 14.648 11.322 1.00 94.06 90 VAL A C 1
ATOM 679 O O . VAL A 1 90 ? -2.086 14.398 12.524 1.00 94.06 90 VAL A O 1
ATOM 682 N N . PRO A 1 91 ? -2.163 15.892 10.839 1.00 94.12 91 PRO A N 1
ATOM 683 C CA . PRO A 1 91 ? -2.428 17.030 11.707 1.00 94.12 91 PRO A CA 1
ATOM 684 C C . PRO A 1 91 ? -3.818 16.948 12.346 1.00 94.12 91 PRO A C 1
ATOM 686 O O . PRO A 1 91 ? -4.770 16.444 11.747 1.00 94.12 91 PRO A O 1
ATOM 689 N N . GLU A 1 92 ? -3.949 17.562 13.524 1.00 93.69 92 GLU A N 1
ATOM 690 C CA . GLU A 1 92 ? -5.201 17.641 14.292 1.00 93.69 92 GLU A CA 1
ATOM 691 C C . GLU A 1 92 ? -6.372 18.233 13.491 1.00 93.69 92 GLU A C 1
ATOM 693 O O . GLU A 1 92 ? -7.519 17.840 13.684 1.00 93.69 92 GLU A O 1
ATOM 698 N N . THR A 1 93 ? -6.088 19.140 12.550 1.00 94.62 93 THR A N 1
ATOM 699 C CA . THR A 1 93 ? -7.095 19.743 11.662 1.00 94.62 93 THR A CA 1
ATOM 700 C C . THR A 1 93 ? -7.767 18.744 10.724 1.00 94.62 93 THR A C 1
ATOM 702 O O . THR A 1 93 ? -8.809 19.069 10.159 1.00 94.62 93 THR A O 1
ATOM 705 N N . MET A 1 94 ? -7.185 17.557 10.540 1.00 95.44 94 MET A N 1
ATOM 706 C CA . MET A 1 94 ? -7.800 16.463 9.794 1.00 95.44 94 MET A CA 1
ATOM 707 C C . MET A 1 94 ? -8.237 15.328 10.701 1.00 95.44 94 MET A C 1
ATOM 709 O O . MET A 1 94 ? -9.388 14.919 10.631 1.00 95.44 94 MET A O 1
ATOM 713 N N . PHE A 1 95 ? -7.365 14.846 11.585 1.00 95.69 95 PHE A N 1
ATOM 714 C CA . PHE A 1 95 ? -7.742 13.799 12.528 1.00 95.69 95 PHE A CA 1
ATOM 715 C C . PHE A 1 95 ? -7.142 14.070 13.905 1.00 95.69 95 PHE A C 1
ATOM 717 O O . PHE A 1 95 ? -5.925 14.054 14.088 1.00 95.69 95 PHE A O 1
ATOM 724 N N . ASN A 1 96 ? -8.005 14.336 14.886 1.00 93.50 96 ASN A N 1
ATOM 725 C CA . ASN A 1 96 ? -7.582 14.701 16.232 1.00 93.50 96 ASN A CA 1
ATOM 726 C C . ASN A 1 96 ? -7.309 13.464 17.098 1.00 93.50 96 ASN A C 1
ATOM 728 O O . ASN A 1 96 ? -8.168 13.039 17.867 1.00 93.50 96 ASN A O 1
ATOM 732 N N . TYR A 1 97 ? -6.095 12.913 17.018 1.00 91.50 97 TYR A N 1
ATOM 733 C CA . TYR A 1 97 ? -5.678 11.799 17.883 1.00 91.50 97 TYR A CA 1
ATOM 734 C C . TYR A 1 97 ? -5.728 12.134 19.382 1.00 91.50 97 TYR A C 1
ATOM 736 O O . TYR A 1 97 ? -5.930 11.237 20.196 1.00 91.50 97 TYR A O 1
ATOM 744 N N . SER A 1 98 ? -5.586 13.408 19.760 1.00 88.81 98 SER A N 1
ATOM 745 C CA . SER A 1 98 ? -5.623 13.851 21.162 1.00 88.81 98 SER A CA 1
ATOM 746 C C . SER A 1 98 ? -7.025 13.799 21.776 1.00 88.81 98 SER A C 1
ATOM 748 O O . SER A 1 98 ? -7.159 13.925 22.991 1.00 88.81 98 SER A O 1
ATOM 750 N N . ALA A 1 99 ? -8.070 13.624 20.959 1.00 92.12 99 ALA A N 1
ATOM 751 C CA . ALA A 1 99 ? -9.445 13.464 21.426 1.00 92.12 99 ALA A CA 1
ATOM 752 C C . ALA A 1 99 ? -9.739 12.061 21.993 1.00 92.12 99 ALA A C 1
ATOM 754 O O . ALA A 1 99 ? -10.822 11.855 22.537 1.00 92.12 99 ALA A O 1
ATOM 755 N N . TYR A 1 100 ? -8.799 11.120 21.863 1.00 92.19 100 TYR A N 1
ATOM 756 C CA . TYR A 1 100 ? -8.970 9.715 22.223 1.00 92.19 100 TYR A CA 1
ATOM 757 C C . TYR A 1 100 ? -8.201 9.358 23.500 1.00 92.19 100 TYR A C 1
ATOM 759 O O . TYR A 1 100 ? -7.000 9.627 23.610 1.00 92.19 100 TYR A O 1
ATOM 767 N N . GLY A 1 101 ? -8.892 8.733 24.455 1.00 91.69 101 GLY A N 1
ATOM 768 C CA . GLY A 1 101 ? -8.297 8.157 25.662 1.00 91.69 101 GLY A CA 1
ATOM 769 C C . GLY A 1 101 ? -7.684 6.772 25.404 1.00 91.69 101 GLY A C 1
ATOM 770 O O . GLY A 1 101 ? -7.925 6.183 24.351 1.00 91.69 101 GLY A O 1
ATOM 771 N N . PRO A 1 102 ? -6.891 6.215 26.342 1.00 90.62 102 PRO A N 1
ATOM 772 C CA . PRO A 1 102 ? -6.277 4.887 26.200 1.00 90.62 102 PRO A CA 1
ATOM 773 C C . PRO A 1 102 ? -7.260 3.772 25.811 1.00 90.62 102 PRO A C 1
ATOM 775 O O . PRO A 1 102 ? -6.962 2.938 24.962 1.00 90.62 102 PRO A O 1
ATOM 778 N N . GLU A 1 103 ? -8.451 3.775 26.400 1.00 93.25 103 GLU A N 1
ATOM 779 C CA . GLU A 1 103 ? -9.538 2.841 26.114 1.00 93.25 103 GLU A CA 1
ATOM 780 C C . GLU A 1 103 ? -10.040 2.911 24.664 1.00 93.25 103 GLU A C 1
ATOM 782 O O . GLU A 1 103 ? -10.423 1.887 24.101 1.00 93.25 103 GLU A O 1
ATOM 787 N N . ASP A 1 104 ? -9.972 4.077 24.019 1.00 94.81 104 ASP A N 1
ATOM 788 C CA . ASP A 1 104 ? -10.449 4.246 22.647 1.00 94.81 104 ASP A CA 1
ATOM 789 C C . ASP A 1 104 ? -9.504 3.619 21.608 1.00 94.81 104 ASP A C 1
ATOM 791 O O . ASP A 1 104 ? -9.913 3.352 20.475 1.00 94.81 104 ASP A O 1
ATOM 795 N N . TYR A 1 105 ? -8.247 3.342 21.975 1.00 92.94 105 TYR A N 1
ATOM 796 C CA . TYR A 1 105 ? -7.287 2.648 21.105 1.00 92.94 105 TYR A CA 1
ATOM 797 C C . TYR A 1 105 ? -7.627 1.164 20.926 1.00 92.94 105 TYR A C 1
ATOM 799 O O . TYR A 1 105 ? -7.045 0.501 20.068 1.00 92.94 105 TYR A O 1
ATOM 807 N N . TYR A 1 106 ? -8.598 0.638 21.672 1.00 95.31 106 TYR A N 1
ATOM 808 C CA . TYR A 1 106 ? -9.113 -0.720 21.521 1.00 95.31 106 TYR A CA 1
ATOM 809 C C . TYR A 1 106 ? -10.189 -0.825 20.427 1.00 95.31 106 TYR A C 1
ATOM 811 O O . TYR A 1 106 ? -11.186 -1.527 20.579 1.00 95.31 106 TYR A O 1
ATOM 819 N N . GLY A 1 107 ? -9.977 -0.123 19.310 1.00 96.31 107 GLY A N 1
ATOM 820 C CA . GLY A 1 107 ? -10.752 -0.254 18.079 1.00 96.31 107 GLY A CA 1
ATOM 821 C C . GLY A 1 107 ? -11.602 0.959 17.717 1.00 96.31 107 GLY A C 1
ATOM 822 O O . GLY A 1 107 ? -11.845 1.171 16.527 1.00 96.31 107 GLY A O 1
ATOM 823 N N . LYS A 1 108 ? -12.002 1.796 18.684 1.00 97.62 108 LYS A N 1
ATOM 824 C CA . LYS A 1 108 ? -12.811 2.994 18.410 1.00 97.62 108 LYS A CA 1
ATOM 825 C C . LYS A 1 108 ? -12.049 4.008 17.555 1.00 97.62 108 LYS A C 1
ATOM 827 O O . LYS A 1 108 ? -12.549 4.426 16.514 1.00 97.62 108 LYS A O 1
ATOM 832 N N . MET A 1 109 ? -10.832 4.376 17.952 1.00 95.94 109 MET A N 1
ATOM 833 C CA . MET A 1 109 ? -10.001 5.329 17.208 1.00 95.94 109 MET A CA 1
ATOM 834 C C . MET A 1 109 ? -9.696 4.816 15.794 1.00 95.94 109 MET A C 1
ATOM 836 O O . MET A 1 109 ? -9.802 5.562 14.822 1.00 95.94 109 MET A O 1
ATOM 840 N N . GLN A 1 110 ? -9.388 3.523 15.658 1.00 96.44 110 GLN A N 1
ATOM 841 C CA . GLN A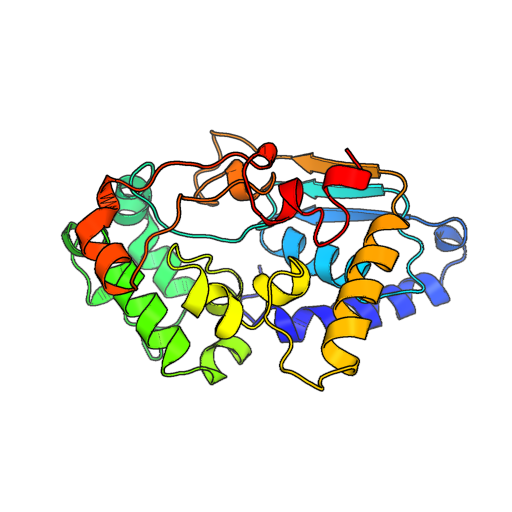 1 110 ? -9.132 2.873 14.374 1.00 96.44 110 GLN A CA 1
ATOM 842 C C . GLN A 1 110 ? -10.366 2.921 13.471 1.00 96.44 110 GLN A C 1
ATOM 844 O O . GLN A 1 110 ? -10.244 3.259 12.294 1.00 96.44 110 GLN A O 1
ATOM 849 N N . LYS A 1 111 ? -11.549 2.606 14.014 1.00 98.38 111 LYS A N 1
ATOM 850 C CA . LYS A 1 111 ? -12.822 2.697 13.292 1.00 98.38 111 LYS A CA 1
ATOM 851 C C . LYS A 1 111 ? -13.089 4.130 12.835 1.00 98.38 111 LYS A C 1
ATOM 853 O O . LYS A 1 111 ? -13.378 4.343 11.660 1.00 98.38 111 LYS A O 1
ATOM 858 N N . ASP A 1 112 ? -12.943 5.103 13.727 1.00 98.19 112 ASP A N 1
ATOM 859 C CA . ASP A 1 112 ? -13.182 6.513 13.416 1.00 98.19 112 ASP A CA 1
ATOM 860 C C . ASP A 1 112 ? -12.198 7.034 12.353 1.00 98.19 112 ASP A C 1
ATOM 862 O O . ASP A 1 112 ? -12.603 7.767 11.453 1.00 98.19 112 ASP A O 1
ATOM 866 N N . TYR A 1 113 ? -10.927 6.612 12.387 1.00 97.62 113 TYR A N 1
ATOM 867 C CA . TYR A 1 113 ? -9.939 6.947 11.354 1.00 97.62 113 TYR A CA 1
ATOM 868 C C . TYR A 1 113 ? -10.331 6.390 9.978 1.00 97.62 113 TYR A C 1
ATOM 870 O O . TYR A 1 113 ? -10.195 7.070 8.957 1.00 97.62 113 TYR A O 1
ATOM 878 N N . VAL A 1 114 ? -10.859 5.163 9.939 1.00 98.31 114 VAL A N 1
ATOM 879 C CA . VAL A 1 114 ? -11.375 4.538 8.711 1.00 98.31 114 VAL A CA 1
ATOM 880 C C . VAL A 1 114 ? -12.592 5.291 8.185 1.00 98.31 114 VAL A C 1
ATOM 882 O O . VAL A 1 114 ? -12.624 5.631 7.003 1.00 98.31 114 VAL A O 1
ATOM 885 N N . ILE A 1 115 ? -13.561 5.600 9.050 1.00 98.56 115 ILE A N 1
ATOM 886 C CA . ILE A 1 115 ? -14.752 6.378 8.684 1.00 98.56 115 ILE A CA 1
ATOM 887 C C . ILE A 1 115 ? -14.333 7.741 8.133 1.00 98.56 115 ILE A C 1
ATOM 889 O O . ILE A 1 115 ? -14.745 8.098 7.033 1.00 98.56 115 ILE A O 1
ATOM 893 N N . TYR A 1 116 ? -13.437 8.449 8.826 1.00 98.50 116 TYR A N 1
ATOM 894 C CA . TYR A 1 116 ? -12.914 9.731 8.364 1.00 98.50 116 TYR A CA 1
ATOM 895 C C . TYR A 1 116 ? -12.291 9.620 6.969 1.00 98.50 116 TYR A C 1
ATOM 897 O O . TYR A 1 116 ? -12.587 10.438 6.101 1.00 98.50 116 TYR A O 1
ATOM 905 N N . THR A 1 117 ? -11.465 8.595 6.736 1.00 98.31 117 THR A N 1
ATOM 906 C CA . THR A 1 117 ? -10.807 8.361 5.439 1.00 98.31 117 THR A CA 1
ATOM 907 C C . THR A 1 117 ? -11.823 8.140 4.315 1.00 98.31 117 THR A C 1
ATOM 909 O O . THR A 1 117 ? -11.634 8.638 3.206 1.00 98.31 117 THR A O 1
ATOM 912 N N . ILE A 1 118 ? -12.904 7.405 4.592 1.00 98.44 118 ILE A N 1
ATOM 913 C CA . ILE A 1 118 ? -13.970 7.111 3.625 1.00 98.44 118 ILE A CA 1
ATOM 914 C C . ILE A 1 118 ? -14.823 8.356 3.344 1.00 98.44 118 ILE A C 1
ATOM 916 O O . ILE A 1 118 ? -15.162 8.620 2.192 1.00 98.44 118 ILE A O 1
ATOM 920 N N . GLU A 1 119 ? -15.170 9.120 4.378 1.00 98.31 119 GLU A N 1
ATOM 921 C CA . GLU A 1 119 ? -16.012 10.317 4.267 1.00 98.31 119 GLU A CA 1
ATOM 922 C C . GLU A 1 119 ? -15.256 11.529 3.701 1.00 98.31 119 GLU A C 1
ATOM 924 O O . GLU A 1 119 ? -15.873 12.438 3.147 1.00 98.31 119 GLU A O 1
ATOM 929 N N . ASN A 1 120 ? -13.922 11.527 3.791 1.00 98.25 120 ASN A N 1
ATOM 930 C CA . ASN A 1 120 ? -13.041 12.594 3.315 1.00 98.25 120 ASN A CA 1
ATOM 931 C C . ASN A 1 120 ? -12.004 12.033 2.325 1.00 98.25 120 ASN A C 1
ATOM 933 O O . ASN A 1 120 ? -10.805 12.047 2.618 1.00 98.25 120 ASN A O 1
ATOM 937 N N . PRO A 1 121 ? -12.421 11.545 1.141 1.00 97.62 121 PRO A N 1
ATOM 938 C CA . PRO A 1 121 ? -11.521 10.875 0.199 1.00 97.62 121 PRO A CA 1
ATOM 939 C C . PRO A 1 121 ? -10.326 11.743 -0.225 1.00 97.62 121 PRO A C 1
ATOM 941 O O . PRO A 1 121 ? -9.231 11.219 -0.422 1.00 97.62 121 PRO A O 1
ATOM 944 N N . ASP A 1 122 ? -10.492 13.068 -0.282 1.00 97.62 122 ASP A N 1
ATOM 945 C CA . ASP A 1 122 ? -9.416 14.009 -0.620 1.00 97.62 122 ASP A CA 1
ATOM 946 C C . ASP A 1 122 ? -8.248 13.989 0.383 1.00 97.62 122 ASP A C 1
ATOM 948 O O . ASP A 1 122 ? -7.118 14.329 0.026 1.00 97.62 122 ASP A O 1
ATOM 952 N N . ALA A 1 123 ? -8.467 13.522 1.619 1.00 97.25 123 ALA A N 1
ATOM 953 C CA . ALA A 1 123 ? -7.403 13.342 2.607 1.00 97.25 123 ALA A CA 1
ATOM 954 C C . ALA A 1 123 ? -6.325 12.348 2.128 1.00 97.25 123 ALA A C 1
ATOM 956 O O . ALA A 1 123 ? -5.153 12.451 2.489 1.00 97.25 123 ALA A O 1
ATOM 957 N N . GLN A 1 124 ? -6.674 11.426 1.230 1.00 98.00 124 GLN A N 1
ATOM 958 C CA . GLN A 1 124 ? -5.717 10.492 0.637 1.00 98.00 124 GLN A CA 1
ATOM 959 C C . GLN A 1 124 ? -4.749 11.138 -0.361 1.00 98.00 124 GLN A C 1
ATOM 961 O O . GLN A 1 124 ? -3.799 10.475 -0.777 1.00 98.00 124 GLN A O 1
ATOM 966 N N . TYR A 1 125 ? -4.946 12.412 -0.718 1.00 98.06 125 TYR A N 1
ATOM 967 C CA . TYR A 1 125 ? -4.000 13.216 -1.499 1.00 98.06 125 TYR A CA 1
ATOM 968 C C . TYR A 1 125 ? -3.161 14.169 -0.642 1.00 98.06 125 TYR A C 1
ATOM 970 O O . TYR A 1 125 ? -2.320 14.888 -1.178 1.00 98.06 125 TYR A O 1
ATOM 978 N N . THR A 1 126 ? -3.348 14.173 0.679 1.00 96.88 126 THR A N 1
ATOM 979 C CA . THR A 1 126 ? -2.618 15.071 1.578 1.00 96.88 126 THR A CA 1
ATOM 980 C C . THR A 1 126 ? -1.517 14.329 2.333 1.00 96.88 126 THR A C 1
ATOM 982 O O . THR A 1 126 ? -0.342 14.661 2.157 1.00 96.88 126 THR A O 1
ATOM 985 N N . TYR A 1 127 ? -1.860 13.286 3.100 1.00 97.00 127 TYR A N 1
ATOM 986 C CA . TYR A 1 127 ? -0.904 12.566 3.950 1.00 97.00 127 TYR A CA 1
ATOM 987 C C . TYR A 1 127 ? -0.842 11.067 3.654 1.00 97.00 127 TYR A C 1
ATOM 989 O O . TYR A 1 127 ? -1.852 10.375 3.541 1.00 97.00 127 TYR A O 1
ATOM 997 N N . SER A 1 128 ? 0.384 10.549 3.614 1.00 96.44 128 SER A N 1
ATOM 998 C CA . SER A 1 128 ? 0.708 9.139 3.369 1.00 96.44 128 SER A CA 1
ATOM 999 C C . SER A 1 128 ? 0.007 8.161 4.307 1.00 96.44 128 SER A C 1
ATOM 1001 O O . SER A 1 128 ? -0.291 7.044 3.884 1.00 96.44 128 SER A O 1
ATOM 1003 N N . GLN A 1 129 ? -0.279 8.562 5.550 1.00 95.75 129 GLN A N 1
ATOM 1004 C CA . GLN A 1 129 ? -0.906 7.693 6.545 1.00 95.75 129 GLN A CA 1
ATOM 1005 C C . GLN A 1 129 ? -2.267 7.159 6.076 1.00 95.75 129 GLN A C 1
ATOM 1007 O O . GLN A 1 129 ? -2.568 5.988 6.304 1.00 95.75 129 GLN A O 1
ATOM 1012 N N . PHE A 1 130 ? -3.039 7.967 5.342 1.00 97.50 130 PHE A N 1
ATOM 1013 C CA . PHE A 1 130 ? -4.326 7.545 4.787 1.00 97.50 130 PHE A CA 1
ATOM 1014 C C . PHE A 1 130 ? -4.165 6.480 3.696 1.00 97.50 130 PHE A C 1
ATOM 1016 O O . PHE A 1 130 ? -4.996 5.588 3.563 1.00 97.50 130 PHE A O 1
ATOM 1023 N N . ASN A 1 131 ? -3.070 6.534 2.934 1.00 97.94 131 ASN A N 1
ATOM 1024 C CA . ASN A 1 131 ? -2.802 5.575 1.867 1.00 97.94 131 ASN A CA 1
ATOM 1025 C C . ASN A 1 131 ? -2.272 4.240 2.402 1.00 97.94 131 ASN A C 1
ATOM 1027 O O . ASN A 1 131 ? -2.599 3.192 1.852 1.00 97.94 131 ASN A O 1
ATOM 1031 N N . VAL A 1 132 ? -1.449 4.262 3.457 1.00 96.94 132 VAL A N 1
ATOM 1032 C CA . VAL A 1 132 ? -0.855 3.040 4.029 1.00 96.94 132 VAL A CA 1
ATOM 1033 C C . VAL A 1 132 ? -1.739 2.374 5.081 1.00 96.94 132 VAL A C 1
ATOM 1035 O O . VAL A 1 132 ? -1.362 1.323 5.587 1.00 96.94 132 VAL A O 1
ATOM 1038 N N . ASN A 1 133 ? -2.902 2.930 5.425 1.00 96.94 133 ASN A N 1
ATOM 1039 C CA . ASN A 1 133 ? -3.809 2.298 6.380 1.00 96.94 133 ASN A CA 1
ATOM 1040 C C . ASN A 1 133 ? -4.491 1.057 5.767 1.00 96.94 133 ASN A C 1
ATOM 1042 O O . ASN A 1 133 ? -5.209 1.159 4.770 1.00 96.94 133 ASN A O 1
ATOM 1046 N N . ARG A 1 134 ? -4.267 -0.118 6.367 1.00 97.38 134 ARG A N 1
ATOM 1047 C CA . ARG A 1 134 ? -4.810 -1.422 5.948 1.00 97.38 134 ARG A CA 1
ATOM 1048 C C . ARG A 1 134 ? -5.886 -1.874 6.928 1.00 97.38 134 ARG A C 1
ATOM 1050 O O . ARG A 1 134 ? -5.647 -2.745 7.763 1.00 97.38 134 ARG A O 1
ATOM 1057 N N . TRP A 1 135 ? -7.074 -1.288 6.852 1.00 97.94 135 TRP A N 1
ATOM 1058 C CA . TRP A 1 135 ? -8.119 -1.644 7.807 1.00 97.94 135 TRP A CA 1
ATOM 1059 C C . TRP A 1 135 ? -8.749 -3.033 7.546 1.00 97.94 135 TRP A C 1
ATOM 1061 O O . TRP A 1 135 ? -8.727 -3.515 6.409 1.00 97.94 135 TRP A O 1
ATOM 1071 N N . PRO A 1 136 ? -9.300 -3.702 8.584 1.00 98.00 136 PRO A N 1
ATOM 1072 C CA . PRO A 1 136 ? -9.770 -5.092 8.505 1.00 98.00 136 PRO A CA 1
ATOM 1073 C C . PRO A 1 136 ? -11.019 -5.344 7.650 1.00 98.00 136 PRO A C 1
ATOM 1075 O O . PRO A 1 136 ? -11.228 -6.463 7.192 1.00 98.00 136 PRO A O 1
ATOM 1078 N N . GLN A 1 137 ? -11.879 -4.348 7.432 1.00 98.44 137 GLN A N 1
ATOM 1079 C CA . GLN A 1 137 ? -13.089 -4.546 6.630 1.00 98.44 137 GLN A CA 1
ATOM 1080 C C . GLN A 1 137 ? -12.732 -4.475 5.136 1.00 98.44 137 GLN A C 1
ATOM 1082 O O . GLN A 1 137 ? -12.611 -3.393 4.560 1.00 98.44 137 GLN A O 1
ATOM 1087 N N . PHE A 1 138 ? -12.533 -5.640 4.513 1.00 98.19 138 PHE A N 1
ATOM 1088 C CA . PHE A 1 138 ? -11.959 -5.749 3.167 1.00 98.19 138 PHE A CA 1
ATOM 1089 C C . PHE A 1 138 ? -12.779 -5.036 2.088 1.00 98.19 138 PHE A C 1
ATOM 1091 O O . PHE A 1 138 ? -12.208 -4.397 1.208 1.00 98.19 138 PHE A O 1
ATOM 1098 N N . GLY A 1 139 ? -14.112 -5.107 2.159 1.00 97.56 139 GLY A N 1
ATOM 1099 C CA . GLY A 1 139 ? -14.989 -4.502 1.154 1.00 97.56 139 GLY A CA 1
ATOM 1100 C C . GLY A 1 139 ? -14.736 -3.001 0.989 1.00 97.56 139 GLY A C 1
ATOM 1101 O O . GLY A 1 139 ? -14.387 -2.555 -0.097 1.00 97.56 139 GLY A O 1
ATOM 1102 N N . SER A 1 140 ? -14.831 -2.245 2.079 1.00 98.00 140 SER A N 1
ATOM 1103 C CA . SER A 1 140 ? -14.559 -0.807 2.121 1.00 98.00 140 SER A CA 1
ATOM 1104 C C . SER A 1 140 ? -13.086 -0.497 1.876 1.00 98.00 140 SER A C 1
ATOM 1106 O O . SER A 1 140 ? -12.797 0.456 1.159 1.00 98.00 140 SER A O 1
ATOM 1108 N N . PHE A 1 141 ? -12.157 -1.315 2.388 1.00 98.50 141 PHE A N 1
ATOM 1109 C CA . PHE A 1 141 ? -10.725 -1.159 2.121 1.00 98.50 141 PHE A CA 1
ATOM 1110 C C . PHE A 1 141 ? -10.418 -1.215 0.627 1.00 98.50 141 PHE A C 1
ATOM 1112 O O . PHE A 1 141 ? -9.839 -0.276 0.088 1.00 98.50 141 PHE A O 1
ATOM 1119 N N . SER A 1 142 ? -10.871 -2.272 -0.048 1.00 97.75 142 SER A N 1
ATOM 1120 C CA . SER A 1 142 ? -10.617 -2.512 -1.471 1.00 97.75 142 SER A CA 1
ATOM 1121 C C . SER A 1 142 ? -11.207 -1.442 -2.396 1.00 97.75 142 SER A C 1
ATOM 1123 O O . SER A 1 142 ? -10.744 -1.291 -3.527 1.00 97.75 142 SER A O 1
ATOM 1125 N N . THR A 1 143 ? -12.220 -0.704 -1.932 1.00 96.25 143 THR A N 1
ATOM 1126 C CA . THR A 1 143 ? -12.899 0.333 -2.719 1.00 96.25 143 THR A CA 1
ATOM 1127 C C . THR A 1 143 ? -12.476 1.752 -2.369 1.00 96.25 143 THR A C 1
ATOM 1129 O O . THR A 1 143 ? -12.494 2.607 -3.247 1.00 96.25 143 THR A O 1
ATOM 1132 N N . ALA A 1 144 ? -12.155 2.030 -1.104 1.00 97.56 144 ALA A N 1
ATOM 1133 C CA . ALA A 1 144 ? -11.944 3.396 -0.635 1.00 97.56 144 ALA A CA 1
ATOM 1134 C C . ALA A 1 144 ? -10.467 3.763 -0.488 1.00 97.56 144 ALA A C 1
ATOM 1136 O O . ALA A 1 144 ? -10.153 4.939 -0.620 1.00 97.56 144 ALA A O 1
ATOM 1137 N N . ASN A 1 145 ? -9.552 2.815 -0.246 1.00 98.38 145 ASN A N 1
ATOM 1138 C CA . ASN A 1 145 ? -8.124 3.132 -0.197 1.00 98.38 145 ASN A CA 1
ATOM 1139 C C . ASN A 1 145 ? -7.553 3.268 -1.624 1.00 98.38 145 ASN A C 1
ATOM 1141 O O . ASN A 1 145 ? -7.660 2.354 -2.440 1.00 98.38 145 ASN A O 1
ATOM 1145 N N . PHE A 1 146 ? -6.922 4.403 -1.924 1.00 97.69 146 PHE A N 1
ATOM 1146 C CA . PHE A 1 146 ? -6.445 4.759 -3.267 1.00 97.69 146 PHE A CA 1
ATOM 1147 C C . PHE A 1 146 ? -5.084 4.167 -3.638 1.00 97.69 146 PHE A C 1
ATOM 1149 O O . PHE A 1 146 ? -4.626 4.351 -4.764 1.00 97.69 146 PHE A O 1
ATOM 1156 N N . PHE A 1 147 ? -4.411 3.490 -2.709 1.00 98.50 147 PHE A N 1
ATOM 1157 C CA . PHE A 1 147 ? -3.055 3.005 -2.923 1.00 98.50 147 PHE A CA 1
ATOM 1158 C C . PHE A 1 147 ? -2.939 1.498 -2.731 1.00 98.50 147 PHE A C 1
ATOM 1160 O O . PHE A 1 147 ? -2.685 0.776 -3.693 1.00 98.50 147 PHE A O 1
ATOM 1167 N N . LEU A 1 148 ? -3.116 1.001 -1.505 1.00 98.31 148 LEU A N 1
ATOM 1168 C CA . LEU A 1 148 ? -2.792 -0.392 -1.195 1.00 98.31 148 LEU A CA 1
ATOM 1169 C C . LEU A 1 148 ? -3.617 -1.387 -2.025 1.00 98.31 148 LEU A C 1
ATOM 1171 O O . LEU A 1 148 ? -3.005 -2.280 -2.601 1.00 98.31 148 LEU A O 1
ATOM 1175 N N . PRO A 1 149 ? -4.949 -1.246 -2.187 1.00 98.31 149 PRO A N 1
ATOM 1176 C CA . PRO A 1 149 ? -5.717 -2.143 -3.046 1.00 98.31 149 PRO A CA 1
ATOM 1177 C C . PRO A 1 149 ? -5.299 -2.113 -4.515 1.00 98.31 149 PRO A C 1
ATOM 1179 O O . PRO A 1 149 ? -5.381 -3.138 -5.187 1.00 98.31 149 PRO A O 1
ATOM 1182 N N . VAL A 1 150 ? -4.864 -0.950 -5.013 1.00 98.25 150 VAL A N 1
ATOM 1183 C CA . VAL A 1 150 ? -4.435 -0.768 -6.406 1.00 98.25 150 VAL A CA 1
ATOM 1184 C C . VAL A 1 150 ? -3.158 -1.558 -6.656 1.00 98.25 150 VAL A C 1
ATOM 1186 O O . VAL A 1 150 ? -3.109 -2.378 -7.569 1.00 98.25 150 VAL A O 1
ATOM 1189 N N . TYR A 1 151 ? -2.154 -1.372 -5.801 1.00 98.31 151 TYR A N 1
ATOM 1190 C CA . TYR A 1 151 ? -0.854 -2.028 -5.941 1.00 98.31 151 TYR A CA 1
ATOM 1191 C C . TYR A 1 151 ? -0.857 -3.474 -5.447 1.00 98.31 151 TYR A C 1
ATOM 1193 O O . TYR A 1 151 ? -0.077 -4.288 -5.915 1.00 98.31 151 TYR A O 1
ATOM 1201 N N . ASN A 1 152 ? -1.774 -3.858 -4.563 1.00 98.31 152 ASN A N 1
ATOM 1202 C CA . ASN A 1 152 ? -2.027 -5.268 -4.267 1.00 98.31 152 ASN A CA 1
ATOM 1203 C C . ASN A 1 152 ? -2.911 -5.935 -5.335 1.00 98.31 152 ASN A C 1
ATOM 1205 O O . ASN A 1 152 ? -3.203 -7.123 -5.209 1.00 98.31 152 ASN A O 1
ATOM 1209 N N . ASN A 1 153 ? -3.362 -5.208 -6.367 1.00 98.06 153 ASN A N 1
ATOM 1210 C CA . ASN A 1 153 ? -4.274 -5.705 -7.401 1.00 98.06 153 ASN A CA 1
ATOM 1211 C C . ASN A 1 153 ? -5.539 -6.388 -6.834 1.00 98.06 153 ASN A C 1
ATOM 1213 O O . ASN A 1 153 ? -6.032 -7.373 -7.380 1.00 98.06 153 ASN A O 1
ATOM 1217 N N . VAL A 1 154 ? -6.068 -5.865 -5.725 1.00 97.56 154 VAL A N 1
ATOM 1218 C CA . VAL A 1 154 ? -7.329 -6.310 -5.097 1.00 97.56 154 VAL A CA 1
ATOM 1219 C C . VAL A 1 154 ? -8.435 -5.256 -5.199 1.00 97.56 154 VAL A C 1
ATOM 1221 O O . VAL A 1 154 ? -9.544 -5.471 -4.712 1.00 97.56 154 VAL A O 1
ATOM 1224 N N . ASN A 1 155 ? -8.154 -4.110 -5.826 1.00 96.56 155 ASN A N 1
ATOM 1225 C CA . ASN A 1 155 ? -9.154 -3.094 -6.130 1.00 96.56 155 ASN A CA 1
ATOM 1226 C C . ASN A 1 155 ? -10.219 -3.640 -7.097 1.00 96.56 155 ASN A C 1
ATOM 1228 O O . ASN A 1 155 ? -9.938 -4.441 -7.990 1.00 96.56 155 ASN A O 1
ATOM 1232 N N . ARG A 1 156 ? -11.461 -3.179 -6.949 1.00 93.12 156 ARG A N 1
ATOM 1233 C CA . ARG A 1 156 ? -12.565 -3.611 -7.812 1.00 93.12 156 ARG A CA 1
ATOM 1234 C C . ARG A 1 156 ? -12.573 -2.831 -9.128 1.00 93.12 156 ARG A C 1
ATOM 1236 O O . ARG A 1 156 ? -12.772 -1.622 -9.108 1.00 93.12 156 ARG A O 1
ATOM 1243 N N . CYS A 1 157 ? -12.477 -3.529 -10.258 1.00 94.25 157 CYS A N 1
ATOM 1244 C CA . CYS A 1 157 ? -12.803 -2.960 -11.567 1.00 94.25 157 CYS A CA 1
ATOM 1245 C C . CYS A 1 157 ? -14.317 -3.025 -11.811 1.00 94.25 157 CYS A C 1
ATOM 1247 O O . CYS A 1 157 ? -14.955 -4.060 -11.585 1.00 94.25 157 CYS A O 1
ATOM 1249 N N . LEU A 1 158 ? -14.918 -1.911 -12.232 1.00 92.00 158 LEU A N 1
ATOM 1250 C CA . LEU A 1 158 ? -16.342 -1.866 -12.563 1.00 92.00 158 LEU A CA 1
ATOM 1251 C C . LEU A 1 158 ? -16.609 -2.581 -13.901 1.00 92.00 158 LEU A C 1
ATOM 1253 O O . LEU A 1 158 ? -15.725 -2.630 -14.755 1.00 92.00 158 LEU A O 1
ATOM 1257 N N . PRO A 1 159 ? -17.817 -3.135 -14.124 1.00 92.81 159 PRO A N 1
ATOM 1258 C CA . PRO A 1 159 ? -18.169 -3.697 -15.425 1.00 92.81 159 PRO A CA 1
ATOM 1259 C C . PRO A 1 159 ? -17.970 -2.670 -16.552 1.00 92.81 159 PRO A C 1
ATOM 1261 O O . PRO A 1 159 ? -18.565 -1.595 -16.511 1.00 92.81 159 PRO A O 1
ATOM 1264 N N . GLY A 1 160 ? -17.150 -3.014 -17.549 1.00 92.94 160 GLY A N 1
ATOM 1265 C CA . GLY A 1 160 ? -16.800 -2.136 -18.674 1.00 92.94 160 GLY A CA 1
ATOM 1266 C C . GLY A 1 160 ? -15.589 -1.223 -18.443 1.00 92.94 160 GLY A C 1
ATOM 1267 O O . GLY A 1 160 ? -15.256 -0.440 -19.328 1.00 92.94 160 GLY A O 1
ATOM 1268 N N . ASP A 1 161 ? -14.923 -1.311 -17.288 1.00 95.50 161 ASP A N 1
ATOM 1269 C CA . ASP A 1 161 ? -13.663 -0.611 -17.027 1.00 95.50 161 ASP A CA 1
ATOM 1270 C C . ASP A 1 161 ? -12.465 -1.430 -17.537 1.00 95.50 161 ASP A C 1
ATOM 1272 O O . ASP A 1 161 ? -11.711 -2.046 -16.775 1.00 95.50 161 ASP A O 1
ATOM 1276 N N . ASP A 1 162 ? -12.319 -1.463 -18.863 1.00 96.94 162 ASP A N 1
ATOM 1277 C CA . ASP A 1 162 ? -11.243 -2.196 -19.540 1.00 96.94 162 ASP A CA 1
ATOM 1278 C C . ASP A 1 162 ? -9.853 -1.661 -19.155 1.00 96.94 162 ASP A C 1
ATOM 1280 O O . ASP A 1 162 ? -8.882 -2.420 -19.121 1.00 96.94 162 ASP A O 1
ATOM 1284 N N . GLN A 1 163 ? -9.757 -0.369 -18.815 1.00 97.56 163 GLN A N 1
ATOM 1285 C CA . GLN A 1 163 ? -8.512 0.259 -18.380 1.00 97.56 163 GLN A CA 1
ATOM 1286 C C . GLN A 1 163 ? -8.076 -0.270 -17.011 1.00 97.56 163 GLN A C 1
ATOM 1288 O O . GLN A 1 163 ? -6.916 -0.642 -16.849 1.00 97.56 163 GLN A O 1
ATOM 1293 N N . CYS A 1 164 ? -8.992 -0.381 -16.045 1.00 97.19 164 CYS A N 1
ATOM 1294 C CA . CYS A 1 164 ? -8.686 -0.962 -14.739 1.00 97.19 164 CYS A CA 1
ATOM 1295 C C . CYS A 1 164 ? -8.175 -2.405 -14.857 1.00 97.19 164 CYS A C 1
ATOM 1297 O O . CYS A 1 164 ? -7.174 -2.760 -14.230 1.00 97.19 164 CYS A O 1
ATOM 1299 N N . ILE A 1 165 ? -8.823 -3.222 -15.697 1.00 97.00 165 ILE A N 1
ATOM 1300 C CA . ILE A 1 165 ? -8.418 -4.616 -15.939 1.00 97.00 165 ILE A CA 1
ATOM 1301 C C . ILE A 1 165 ? -7.032 -4.660 -16.594 1.00 97.00 165 ILE A C 1
ATOM 1303 O O . ILE A 1 165 ? -6.152 -5.403 -16.150 1.00 97.00 165 ILE A O 1
ATOM 1307 N N . TYR A 1 166 ? -6.811 -3.833 -17.620 1.00 98.19 166 TYR A N 1
ATOM 1308 C CA . TYR A 1 166 ? -5.508 -3.696 -18.266 1.00 98.19 166 TYR A CA 1
ATOM 1309 C C . TYR A 1 166 ? -4.416 -3.308 -17.262 1.00 98.19 166 TYR A C 1
ATOM 1311 O O . TYR A 1 166 ? -3.351 -3.924 -17.243 1.00 98.19 166 TYR A O 1
ATOM 1319 N N . ASP A 1 167 ? -4.683 -2.337 -16.391 1.00 98.31 167 ASP A N 1
ATOM 1320 C CA . ASP A 1 167 ? -3.722 -1.866 -15.400 1.00 98.31 167 ASP A CA 1
ATOM 1321 C C . ASP A 1 167 ? -3.385 -2.926 -14.348 1.00 98.31 167 ASP A C 1
ATOM 1323 O O . ASP A 1 167 ? -2.218 -3.057 -13.977 1.00 98.31 167 ASP A O 1
ATOM 1327 N N . GLN A 1 168 ? -4.355 -3.740 -13.916 1.00 98.19 168 GLN A N 1
ATOM 1328 C CA . GLN A 1 168 ? -4.077 -4.885 -13.042 1.00 98.19 168 GLN A CA 1
ATOM 1329 C C . GLN A 1 168 ? -3.128 -5.884 -13.717 1.00 98.19 168 GLN A C 1
ATOM 1331 O O . GLN A 1 168 ? -2.124 -6.292 -13.123 1.00 98.19 168 GLN A O 1
ATOM 1336 N N . HIS A 1 169 ? -3.389 -6.233 -14.980 1.00 98.25 169 HIS A N 1
ATOM 1337 C CA . HIS A 1 169 ? -2.507 -7.115 -15.745 1.00 98.25 169 HIS A CA 1
ATOM 1338 C C . HIS A 1 169 ? -1.115 -6.514 -15.949 1.00 98.25 169 HIS A C 1
ATOM 1340 O O . HIS A 1 169 ? -0.121 -7.217 -15.769 1.00 98.25 169 HIS A O 1
ATOM 1346 N N . ARG A 1 170 ? -1.034 -5.221 -16.278 1.00 98.62 170 ARG A N 1
ATOM 1347 C CA . ARG A 1 170 ? 0.226 -4.495 -16.463 1.00 98.62 170 ARG A CA 1
ATOM 1348 C C . ARG A 1 170 ? 1.056 -4.480 -15.183 1.00 98.62 170 ARG A C 1
ATOM 1350 O O . ARG A 1 170 ? 2.228 -4.835 -15.248 1.00 98.62 170 ARG A O 1
ATOM 1357 N N . ARG A 1 171 ? 0.464 -4.148 -14.029 1.00 98.75 171 ARG A N 1
ATOM 1358 C CA . ARG A 1 171 ? 1.176 -4.138 -12.740 1.00 98.75 171 ARG A CA 1
ATOM 1359 C C . ARG A 1 171 ? 1.778 -5.494 -12.400 1.00 98.75 171 ARG A C 1
ATOM 1361 O O . ARG A 1 171 ? 2.968 -5.573 -12.105 1.00 98.75 171 ARG A O 1
ATOM 1368 N N . LYS A 1 172 ? 0.994 -6.568 -12.548 1.00 98.75 172 LYS A N 1
ATOM 1369 C CA . LYS A 1 172 ? 1.485 -7.941 -12.363 1.00 98.75 172 LYS A CA 1
ATOM 1370 C C . LYS A 1 172 ? 2.607 -8.279 -13.348 1.00 98.75 172 LYS A C 1
ATOM 1372 O O . LYS A 1 172 ? 3.647 -8.790 -12.949 1.00 98.75 172 LYS A O 1
ATOM 1377 N N . ALA A 1 173 ? 2.409 -7.993 -14.635 1.00 98.81 173 ALA A N 1
ATOM 1378 C CA . ALA A 1 173 ? 3.400 -8.281 -15.670 1.00 98.81 173 ALA A CA 1
ATOM 1379 C C . ALA A 1 173 ? 4.714 -7.521 -15.448 1.00 98.81 173 ALA A C 1
ATOM 1381 O O . ALA A 1 173 ? 5.781 -8.052 -15.742 1.00 98.81 173 ALA A O 1
ATOM 1382 N N . ASN A 1 174 ? 4.642 -6.298 -14.926 1.00 98.88 174 ASN A N 1
ATOM 1383 C CA . ASN A 1 174 ? 5.810 -5.504 -14.586 1.00 98.88 174 ASN A CA 1
ATOM 1384 C C . ASN A 1 174 ? 6.525 -6.058 -13.355 1.00 98.88 174 ASN A C 1
ATOM 1386 O O . ASN A 1 174 ? 7.709 -6.352 -13.444 1.00 98.88 174 ASN A O 1
ATOM 1390 N N . PHE A 1 175 ? 5.814 -6.321 -12.254 1.00 98.81 175 PHE A N 1
ATOM 1391 C CA . PHE A 1 175 ? 6.418 -6.920 -11.059 1.00 98.81 175 PHE A CA 1
ATOM 1392 C C . PHE A 1 175 ? 7.156 -8.235 -11.365 1.00 98.81 175 PHE A C 1
ATOM 1394 O O . PHE A 1 175 ? 8.266 -8.456 -10.886 1.00 98.81 175 PHE A O 1
ATOM 1401 N N . LEU A 1 176 ? 6.600 -9.066 -12.251 1.00 98.75 176 LEU A N 1
ATOM 1402 C CA . LEU A 1 176 ? 7.205 -10.331 -12.685 1.00 98.75 176 LEU A CA 1
ATOM 1403 C C . LEU A 1 176 ? 8.437 -10.192 -13.600 1.00 98.75 176 LEU A C 1
ATOM 1405 O O . LEU A 1 176 ? 9.016 -11.203 -13.991 1.00 98.75 176 LEU A O 1
ATOM 1409 N N . LYS A 1 177 ? 8.869 -8.974 -13.946 1.00 98.62 177 LYS A N 1
ATOM 1410 C CA . LYS A 1 177 ? 10.167 -8.741 -14.609 1.00 98.62 177 LYS A CA 1
ATOM 1411 C C . LYS A 1 177 ? 11.342 -8.788 -13.632 1.00 98.62 177 LYS A C 1
ATOM 1413 O O . LYS A 1 177 ? 12.487 -8.839 -14.083 1.00 98.62 177 LYS A O 1
ATOM 1418 N N . LEU A 1 178 ? 11.078 -8.726 -12.324 1.00 98.69 178 LEU A N 1
ATOM 1419 C CA . LEU A 1 178 ? 12.096 -8.923 -11.297 1.00 98.69 178 LEU A CA 1
ATOM 1420 C C . LEU A 1 178 ? 12.674 -10.340 -11.397 1.00 98.69 178 LEU A C 1
ATOM 1422 O O . LEU A 1 178 ? 11.946 -11.304 -11.609 1.00 98.69 178 LEU A O 1
ATOM 1426 N N . GLU A 1 179 ? 13.984 -10.466 -11.207 1.00 98.25 179 GLU A N 1
ATOM 1427 C CA . GLU A 1 179 ? 14.635 -11.771 -11.045 1.00 98.25 179 GLU A CA 1
ATOM 1428 C C . GLU A 1 179 ? 14.452 -12.272 -9.609 1.00 98.25 179 GLU A C 1
ATOM 1430 O O . GLU A 1 179 ? 14.253 -13.460 -9.385 1.00 98.25 179 GLU A O 1
ATOM 1435 N N . GLU A 1 180 ? 14.509 -11.356 -8.637 1.00 97.94 180 GLU A N 1
ATOM 1436 C CA . GLU A 1 180 ? 14.345 -11.651 -7.215 1.00 97.94 180 GLU A CA 1
ATOM 1437 C C . GLU A 1 180 ? 13.686 -10.466 -6.489 1.00 97.94 180 GLU A C 1
ATOM 1439 O O . GLU A 1 180 ? 13.990 -9.297 -6.766 1.00 97.94 180 GLU A O 1
ATOM 1444 N N . ALA A 1 181 ? 12.849 -10.759 -5.494 1.00 98.25 181 ALA A N 1
ATOM 1445 C CA . ALA A 1 181 ? 12.334 -9.776 -4.548 1.00 98.25 181 ALA A CA 1
ATOM 1446 C C . ALA A 1 181 ? 12.576 -10.254 -3.110 1.00 98.25 181 ALA A C 1
ATOM 1448 O O . ALA A 1 181 ? 12.097 -11.306 -2.701 1.00 98.25 181 ALA A O 1
ATOM 1449 N N . HIS A 1 182 ? 13.321 -9.466 -2.338 1.00 98.31 182 HIS A N 1
ATOM 1450 C CA . HIS A 1 182 ? 13.723 -9.780 -0.970 1.00 98.31 182 HIS A CA 1
ATOM 1451 C C . HIS A 1 182 ? 13.016 -8.848 0.007 1.00 98.31 182 HIS A C 1
ATOM 1453 O O . HIS A 1 182 ? 13.183 -7.627 -0.051 1.00 98.31 182 HIS A O 1
ATOM 1459 N N . PHE A 1 183 ? 12.260 -9.427 0.932 1.00 98.44 183 PHE A N 1
ATOM 1460 C CA . PHE A 1 183 ? 11.481 -8.697 1.926 1.00 98.44 183 PHE A CA 1
ATOM 1461 C C . PHE A 1 183 ? 12.009 -9.010 3.324 1.00 98.44 183 PHE A C 1
ATOM 1463 O O . PHE A 1 183 ? 11.943 -10.146 3.791 1.00 98.44 183 PHE A O 1
ATOM 1470 N N . PHE A 1 184 ? 12.555 -7.999 3.995 1.00 98.00 184 PHE A N 1
ATOM 1471 C CA . PHE A 1 184 ? 13.136 -8.132 5.326 1.00 98.00 184 PHE A CA 1
ATOM 1472 C C . PHE A 1 184 ? 12.196 -7.549 6.374 1.00 98.00 184 PHE A C 1
ATOM 1474 O O . PHE A 1 184 ? 11.764 -6.401 6.265 1.00 98.00 184 PHE A O 1
ATOM 1481 N N . ALA A 1 185 ? 11.921 -8.331 7.412 1.00 97.38 185 ALA A N 1
ATOM 1482 C CA . ALA A 1 185 ? 11.053 -7.962 8.521 1.00 97.38 185 ALA A CA 1
ATOM 1483 C C . ALA A 1 185 ? 11.613 -8.503 9.840 1.00 97.38 185 ALA A C 1
ATOM 1485 O O . ALA A 1 185 ? 12.436 -9.420 9.842 1.00 97.38 185 ALA A O 1
ATOM 1486 N N . SER A 1 186 ? 11.160 -7.950 10.964 1.00 95.88 186 SER A N 1
ATOM 1487 C CA . SER A 1 186 ? 11.569 -8.410 12.289 1.00 95.88 186 SER A CA 1
ATOM 1488 C C . SER A 1 186 ? 10.421 -8.296 13.290 1.00 95.88 186 SER A C 1
ATOM 1490 O O . SER A 1 186 ? 9.780 -7.248 13.332 1.00 95.88 186 SER A O 1
ATOM 1492 N N . PRO A 1 187 ? 10.204 -9.295 14.167 1.00 94.06 187 PRO A N 1
ATOM 1493 C CA . PRO A 1 187 ? 9.275 -9.164 15.291 1.00 94.06 187 PRO A CA 1
ATOM 1494 C C . PRO A 1 187 ? 9.704 -8.108 16.322 1.00 94.06 187 PRO A C 1
ATOM 1496 O O . PRO A 1 187 ? 8.899 -7.719 17.169 1.00 94.06 187 PRO A O 1
ATOM 1499 N N . ALA A 1 188 ? 10.961 -7.651 16.260 1.00 92.50 188 ALA A N 1
ATOM 1500 C CA . ALA A 1 188 ? 11.472 -6.546 17.065 1.00 92.50 188 ALA A CA 1
ATOM 1501 C C . ALA A 1 188 ? 11.156 -5.162 16.465 1.00 92.50 188 ALA A C 1
ATOM 1503 O O . ALA A 1 188 ? 11.530 -4.154 17.058 1.00 92.50 188 ALA A O 1
ATOM 1504 N N . ASP A 1 189 ? 10.513 -5.090 15.295 1.00 90.44 189 ASP A N 1
ATOM 1505 C CA . ASP A 1 189 ? 9.993 -3.828 14.776 1.00 90.44 189 ASP A CA 1
ATOM 1506 C C . ASP A 1 189 ? 8.774 -3.399 15.610 1.00 90.44 189 ASP A C 1
ATOM 1508 O O . ASP A 1 189 ? 7.775 -4.114 15.715 1.00 90.44 189 ASP A O 1
ATOM 1512 N N . GLU A 1 190 ? 8.885 -2.237 16.249 1.00 85.62 190 GLU A N 1
ATOM 1513 C CA . GLU A 1 190 ? 7.837 -1.638 17.084 1.00 85.62 190 GLU A CA 1
ATOM 1514 C C . GLU A 1 190 ? 7.138 -0.461 16.388 1.00 85.62 190 GLU A C 1
ATOM 1516 O O . GLU A 1 190 ? 6.387 0.276 17.020 1.00 85.62 190 GLU A O 1
ATOM 1521 N N . ARG A 1 191 ? 7.396 -0.249 15.092 1.00 87.19 191 ARG A N 1
ATOM 1522 C CA . ARG A 1 191 ? 6.793 0.816 14.281 1.00 87.19 191 ARG A CA 1
ATOM 1523 C C . ARG A 1 191 ? 5.787 0.262 13.290 1.00 87.19 191 ARG A C 1
ATOM 1525 O O . ARG A 1 191 ? 4.677 0.787 13.194 1.00 87.19 191 ARG A O 1
ATOM 1532 N N . ILE A 1 192 ? 6.147 -0.790 12.565 1.00 90.75 192 ILE A N 1
ATOM 1533 C CA . ILE A 1 192 ? 5.238 -1.437 11.623 1.00 90.75 192 ILE A CA 1
ATOM 1534 C C . ILE A 1 192 ? 4.363 -2.431 12.374 1.00 90.75 192 ILE A C 1
ATOM 1536 O O . ILE A 1 192 ? 4.847 -3.357 13.019 1.00 90.75 192 ILE A O 1
ATOM 1540 N N . MET A 1 193 ? 3.055 -2.227 12.281 1.00 90.94 193 MET A N 1
ATOM 1541 C CA . MET A 1 193 ? 2.037 -3.002 12.969 1.00 90.94 193 MET A CA 1
ATOM 1542 C C . MET A 1 193 ? 0.997 -3.461 11.934 1.00 90.94 193 MET A C 1
ATOM 1544 O O . MET A 1 193 ? 0.337 -2.619 11.320 1.00 90.94 193 MET A O 1
ATOM 1548 N N . PRO A 1 194 ? 0.864 -4.776 11.697 1.00 95.25 194 PRO A N 1
ATOM 1549 C CA . PRO A 1 194 ? 1.724 -5.829 12.236 1.00 95.25 194 PRO A CA 1
ATOM 1550 C C . PRO A 1 194 ? 3.077 -5.843 11.504 1.00 95.25 194 PRO A C 1
ATOM 1552 O O . PRO A 1 194 ? 3.121 -5.563 10.308 1.00 95.25 194 PRO A O 1
ATOM 1555 N N . TRP A 1 195 ? 4.179 -6.214 12.165 1.00 95.81 195 TRP A N 1
ATOM 1556 C CA . TRP A 1 195 ? 5.510 -6.248 11.526 1.00 95.81 195 TRP A CA 1
ATOM 1557 C C . TRP A 1 195 ? 5.543 -7.182 10.304 1.00 95.81 195 TRP A C 1
ATOM 1559 O O . TRP A 1 195 ? 6.267 -6.938 9.336 1.00 95.81 195 TRP A O 1
ATOM 1569 N N . GLN A 1 196 ? 4.692 -8.215 10.311 1.00 97.56 196 GLN A N 1
ATOM 1570 C CA . GLN A 1 196 ? 4.469 -9.142 9.204 1.00 97.56 196 GLN A CA 1
ATOM 1571 C C . GLN A 1 196 ? 3.979 -8.441 7.935 1.00 97.56 196 GLN A C 1
ATOM 1573 O O . GLN A 1 196 ? 4.156 -8.987 6.853 1.00 97.56 196 GLN A O 1
ATOM 1578 N N . SER A 1 197 ? 3.432 -7.227 8.024 1.00 97.06 197 SER A N 1
ATOM 1579 C CA . SER A 1 197 ? 3.113 -6.412 6.849 1.00 97.06 197 SER A CA 1
ATOM 1580 C C . SER A 1 197 ? 4.317 -6.188 5.939 1.00 97.06 197 SER A C 1
ATOM 1582 O O . SER A 1 197 ? 4.157 -6.124 4.723 1.00 97.06 197 SER A O 1
ATOM 1584 N N . SER A 1 198 ? 5.532 -6.182 6.495 1.00 98.19 198 SER A N 1
ATOM 1585 C CA . SER A 1 198 ? 6.775 -6.111 5.714 1.00 98.19 198 SER A CA 1
ATOM 1586 C C . SER A 1 198 ? 7.035 -7.317 4.824 1.00 98.19 198 SER A C 1
ATOM 1588 O O . SER A 1 198 ? 7.781 -7.204 3.856 1.00 98.19 198 SER A O 1
ATOM 1590 N N . ILE A 1 199 ? 6.384 -8.436 5.120 1.00 97.75 199 ILE A N 1
ATOM 1591 C CA . ILE A 1 199 ? 6.380 -9.679 4.347 1.00 97.75 199 ILE A CA 1
ATOM 1592 C C . ILE A 1 199 ? 4.937 -10.063 3.989 1.00 97.75 199 ILE A C 1
ATOM 1594 O O . ILE A 1 199 ? 4.564 -11.226 4.038 1.00 97.75 199 ILE A O 1
ATOM 1598 N N . PHE A 1 200 ? 4.107 -9.064 3.675 1.00 98.25 200 PHE A N 1
ATOM 1599 C CA . PHE A 1 200 ? 2.729 -9.194 3.184 1.00 98.25 200 PHE A CA 1
ATOM 1600 C C . PHE A 1 200 ? 1.686 -9.843 4.111 1.00 98.25 200 PHE A C 1
ATOM 1602 O O . PHE A 1 200 ? 0.538 -10.030 3.700 1.00 98.25 200 PHE A O 1
ATOM 1609 N N . GLY A 1 201 ? 2.018 -10.124 5.370 1.00 98.00 201 GLY A N 1
ATOM 1610 C CA . GLY A 1 201 ? 1.022 -10.470 6.385 1.00 98.00 201 GLY A CA 1
ATOM 1611 C C . GLY A 1 201 ? 0.116 -9.286 6.743 1.00 98.00 201 GLY A C 1
ATOM 1612 O O . GLY A 1 201 ? 0.407 -8.134 6.432 1.00 98.00 201 GLY A O 1
ATOM 1613 N N . ARG A 1 202 ? -1.005 -9.555 7.409 1.00 97.44 202 ARG A N 1
ATOM 1614 C CA . ARG A 1 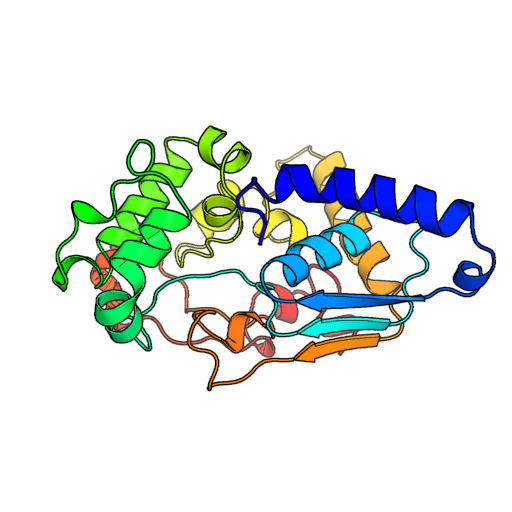202 ? -1.968 -8.527 7.851 1.00 97.44 202 ARG A CA 1
ATOM 1615 C C . ARG A 1 202 ? -2.804 -9.022 9.027 1.00 97.44 202 ARG A C 1
ATOM 1617 O O . ARG A 1 202 ? -2.771 -10.209 9.329 1.00 97.44 202 ARG A O 1
ATOM 1624 N N . TYR A 1 203 ? -3.614 -8.165 9.642 1.00 98.19 203 TYR A N 1
ATOM 1625 C CA . TYR A 1 203 ? -4.677 -8.647 10.536 1.00 98.19 203 TYR A CA 1
ATOM 1626 C C . TYR A 1 203 ? -5.788 -9.357 9.757 1.00 98.19 203 TYR A C 1
ATOM 1628 O O . TYR A 1 203 ? -5.977 -9.116 8.561 1.00 98.19 203 TYR A O 1
ATOM 1636 N N . SER A 1 204 ? -6.516 -10.243 10.432 1.00 98.31 204 SER A N 1
ATOM 1637 C CA . SER A 1 204 ? -7.730 -10.897 9.948 1.00 98.31 204 SER A CA 1
ATOM 1638 C C . SER A 1 204 ? -8.792 -9.873 9.569 1.00 98.31 204 SER A C 1
ATOM 1640 O O . SER A 1 204 ? -8.774 -8.738 10.036 1.00 98.31 204 SER A O 1
ATOM 1642 N N . GLU A 1 205 ? -9.717 -10.278 8.710 1.00 98.25 205 GLU A N 1
ATOM 1643 C CA . GLU A 1 205 ? -10.779 -9.396 8.234 1.00 98.25 205 GLU A CA 1
ATOM 1644 C C . GLU A 1 205 ? -12.000 -9.440 9.158 1.00 98.25 205 GLU A C 1
ATOM 1646 O O . GLU A 1 205 ? -12.174 -10.380 9.937 1.00 98.25 205 GLU A O 1
ATOM 1651 N N . VAL A 1 206 ? -12.835 -8.408 9.060 1.00 98.62 206 VAL A N 1
ATOM 1652 C CA . VAL A 1 206 ? -14.144 -8.321 9.723 1.00 98.62 206 VAL A CA 1
ATOM 1653 C C . VAL A 1 206 ? -15.231 -8.036 8.690 1.00 98.62 206 VAL A C 1
ATOM 1655 O O . VAL A 1 206 ? -14.940 -7.504 7.614 1.00 98.62 206 VAL A O 1
ATOM 1658 N N . ASP A 1 207 ? -16.487 -8.346 9.011 1.00 98.31 207 ASP A N 1
ATOM 1659 C CA . ASP A 1 207 ? -17.574 -8.279 8.029 1.00 98.31 207 ASP A CA 1
ATOM 1660 C C . ASP A 1 207 ? -18.064 -6.838 7.816 1.00 98.31 207 ASP A C 1
ATOM 1662 O O . ASP A 1 207 ? -18.386 -6.428 6.696 1.00 98.31 207 ASP A O 1
ATOM 1666 N N . THR A 1 208 ? -18.081 -6.031 8.882 1.00 98.56 208 THR A N 1
ATOM 1667 C CA . THR A 1 208 ? -18.580 -4.644 8.865 1.00 98.56 208 THR A CA 1
ATOM 1668 C C . THR A 1 208 ? -17.597 -3.672 9.515 1.00 98.56 208 THR A C 1
ATOM 1670 O O . THR A 1 208 ? -16.752 -4.070 10.309 1.00 98.56 208 THR A O 1
ATOM 1673 N N . ILE A 1 209 ? -17.698 -2.376 9.193 1.00 98.44 209 ILE A N 1
ATOM 1674 C CA . ILE A 1 209 ? -16.827 -1.346 9.791 1.00 98.44 209 ILE A CA 1
ATOM 1675 C C . ILE A 1 209 ? -17.019 -1.295 11.314 1.00 98.44 209 ILE A C 1
ATOM 1677 O O . ILE A 1 209 ? -16.056 -1.106 12.045 1.00 98.44 209 ILE A O 1
ATOM 1681 N N . GLU A 1 210 ? -18.233 -1.549 11.806 1.00 98.50 210 GLU A N 1
ATOM 1682 C CA . GLU A 1 210 ? -18.524 -1.581 13.245 1.00 98.50 210 GLU A CA 1
ATOM 1683 C C . GLU A 1 210 ? -17.784 -2.711 13.978 1.00 98.50 210 GLU A C 1
ATOM 1685 O O . GLU A 1 210 ? -17.438 -2.604 15.156 1.00 98.50 210 GLU A O 1
ATOM 1690 N N . GLU A 1 211 ? -17.477 -3.796 13.272 1.00 98.69 211 GLU A N 1
ATOM 1691 C CA . GLU A 1 211 ? -16.699 -4.902 13.820 1.00 98.69 211 GLU A CA 1
ATOM 1692 C C . GLU A 1 211 ? -15.213 -4.583 13.992 1.00 98.69 211 GLU A C 1
ATOM 1694 O O . GLU A 1 211 ? -14.542 -5.292 14.739 1.00 98.69 211 GLU A O 1
ATOM 1699 N N . ILE A 1 212 ? -14.705 -3.495 13.398 1.00 98.50 212 ILE A N 1
ATOM 1700 C CA . ILE A 1 212 ? -13.351 -2.998 13.691 1.00 98.50 212 ILE A CA 1
ATOM 1701 C C . ILE A 1 212 ? -13.223 -2.662 15.181 1.00 98.50 212 ILE A C 1
ATOM 1703 O O . ILE A 1 212 ? -12.190 -2.951 15.775 1.00 98.50 212 ILE A O 1
ATOM 1707 N N . GLU A 1 213 ? -14.275 -2.102 15.784 1.00 98.31 213 GLU A N 1
ATOM 1708 C CA . GLU A 1 213 ? -14.331 -1.806 17.217 1.00 98.31 213 GLU A CA 1
ATOM 1709 C C . GLU A 1 213 ? -14.827 -3.019 18.011 1.00 98.31 213 GLU A C 1
ATOM 1711 O O . GLU A 1 213 ? -14.135 -3.529 18.890 1.00 98.31 213 GLU A O 1
ATOM 1716 N N . THR A 1 214 ? -16.001 -3.554 17.668 1.00 98.44 214 THR A N 1
ATOM 1717 C CA . THR A 1 214 ? -16.658 -4.580 18.500 1.00 98.44 214 THR A CA 1
ATOM 1718 C C . THR A 1 214 ? -15.966 -5.948 18.485 1.00 98.44 214 THR A C 1
ATOM 1720 O O . THR A 1 214 ? -16.129 -6.724 19.429 1.00 98.44 214 THR A O 1
ATOM 1723 N N . LYS A 1 215 ? -15.168 -6.255 17.451 1.00 98.38 215 LYS A N 1
ATOM 1724 C CA . LYS A 1 215 ? -14.344 -7.473 17.354 1.00 98.38 215 LYS A CA 1
ATOM 1725 C C . LYS A 1 215 ? -12.840 -7.171 17.381 1.00 98.38 215 LYS A C 1
ATOM 1727 O O . LYS A 1 215 ? -12.058 -8.062 17.058 1.00 98.38 215 LYS A O 1
ATOM 1732 N N . TYR A 1 216 ? -12.419 -5.972 17.799 1.00 98.06 216 TYR A N 1
ATOM 1733 C CA . TYR A 1 216 ? -11.011 -5.548 17.789 1.00 98.06 216 TYR A CA 1
ATOM 1734 C C . TYR A 1 216 ? -10.061 -6.576 18.424 1.00 98.06 216 TYR A C 1
ATOM 1736 O O . TYR A 1 216 ? -9.066 -6.980 17.824 1.00 98.06 216 TYR A O 1
ATOM 1744 N N . MET A 1 217 ? -10.413 -7.070 19.616 1.00 97.69 217 MET A N 1
ATOM 1745 C CA . MET A 1 217 ? -9.602 -8.045 20.360 1.00 97.69 217 MET A CA 1
ATOM 1746 C C . MET A 1 217 ? -9.570 -9.446 19.737 1.00 97.69 217 MET A C 1
ATOM 1748 O O . MET A 1 217 ? -8.747 -10.266 20.135 1.00 97.69 217 MET A O 1
ATOM 1752 N N . ASN A 1 218 ? -10.436 -9.725 18.761 1.00 97.81 218 ASN A N 1
ATOM 1753 C CA . ASN A 1 218 ? -10.462 -10.996 18.041 1.00 97.81 218 ASN A CA 1
ATOM 1754 C C . ASN A 1 218 ? -9.582 -10.971 16.783 1.00 97.81 218 ASN A C 1
ATOM 1756 O O . ASN A 1 218 ? -9.461 -12.000 16.121 1.00 97.81 218 ASN A O 1
ATOM 1760 N N . LEU A 1 219 ? -9.001 -9.819 16.422 1.00 98.25 219 LEU A N 1
ATOM 1761 C CA . LEU A 1 219 ? -8.129 -9.713 15.259 1.00 98.25 219 LEU A CA 1
ATOM 1762 C C . LEU A 1 219 ? -6.857 -10.543 15.466 1.00 98.25 219 LEU A C 1
ATOM 1764 O O . LEU A 1 219 ? -6.128 -10.363 16.439 1.00 98.25 219 LEU A O 1
ATOM 1768 N N . THR A 1 220 ? -6.562 -11.425 14.515 1.00 97.56 220 THR A N 1
ATOM 1769 C CA . THR A 1 220 ? -5.357 -12.267 14.517 1.00 97.56 220 THR A CA 1
ATOM 1770 C C . THR A 1 220 ? -4.479 -11.962 13.315 1.00 97.56 220 THR A C 1
ATOM 1772 O O . THR A 1 220 ? -4.973 -11.500 12.291 1.00 97.56 220 THR A O 1
ATOM 1775 N N . ILE A 1 221 ? -3.187 -12.276 13.382 1.00 97.88 221 ILE A N 1
ATOM 1776 C CA . ILE A 1 221 ? -2.310 -12.160 12.213 1.00 97.88 221 ILE A CA 1
ATOM 1777 C C . ILE A 1 221 ? -2.591 -13.284 11.214 1.00 97.88 221 ILE A C 1
ATOM 1779 O O . ILE A 1 221 ? -2.625 -14.458 11.575 1.00 97.88 221 ILE A O 1
ATOM 1783 N N . VAL A 1 222 ? -2.749 -12.905 9.949 1.00 98.25 222 VAL A N 1
ATOM 1784 C CA . VAL A 1 222 ? -2.807 -13.784 8.782 1.00 98.25 222 VAL A CA 1
ATOM 1785 C C . VAL A 1 222 ? -1.469 -13.689 8.056 1.00 98.25 222 VAL A C 1
ATOM 1787 O O . VAL A 1 222 ? -1.009 -12.593 7.720 1.00 98.25 222 VAL A O 1
ATOM 1790 N N . ASN A 1 223 ? -0.832 -14.839 7.846 1.00 98.12 223 ASN A N 1
ATOM 1791 C CA . ASN A 1 223 ? 0.437 -14.931 7.130 1.00 98.12 223 ASN A CA 1
ATOM 1792 C C . ASN A 1 223 ? 0.230 -14.703 5.631 1.00 98.12 223 ASN A C 1
ATOM 1794 O O . ASN A 1 223 ? -0.850 -14.974 5.112 1.00 98.12 223 ASN A O 1
ATOM 1798 N N . MET A 1 224 ? 1.288 -14.276 4.934 1.00 97.38 224 MET A N 1
ATOM 1799 C CA . MET A 1 224 ? 1.290 -14.051 3.482 1.00 97.38 224 MET A CA 1
ATOM 1800 C C . MET A 1 224 ? 0.600 -15.173 2.704 1.00 97.38 224 MET A C 1
ATOM 1802 O O . MET A 1 224 ? -0.267 -14.895 1.889 1.00 97.38 224 MET A O 1
ATOM 1806 N N . ASN A 1 225 ? 0.935 -16.432 2.992 1.00 98.19 225 ASN A N 1
ATOM 1807 C CA . ASN A 1 225 ? 0.465 -17.577 2.209 1.00 98.19 225 ASN A CA 1
ATOM 1808 C C . ASN A 1 225 ? -1.056 -17.789 2.272 1.00 98.19 225 ASN A C 1
ATOM 1810 O O . ASN A 1 225 ? -1.612 -18.456 1.400 1.00 98.19 225 ASN A O 1
ATOM 1814 N N . ASP A 1 226 ? -1.713 -17.200 3.273 1.00 98.38 226 ASP A N 1
ATOM 1815 C CA . ASP A 1 226 ? -3.151 -17.299 3.513 1.00 98.38 226 ASP A CA 1
ATOM 1816 C C . ASP A 1 226 ? -3.907 -16.026 3.084 1.00 98.38 226 ASP A C 1
ATOM 1818 O O . ASP A 1 226 ? -5.128 -15.945 3.235 1.00 98.38 226 ASP A O 1
ATOM 1822 N N . THR A 1 227 ? -3.214 -15.006 2.561 1.00 97.81 227 THR A N 1
ATOM 1823 C CA . THR A 1 227 ? -3.861 -13.782 2.073 1.00 97.81 227 THR A CA 1
ATOM 1824 C C . THR A 1 227 ? -4.444 -13.968 0.672 1.00 97.81 227 THR A C 1
ATOM 1826 O O . THR A 1 227 ? -4.028 -14.837 -0.102 1.00 97.81 227 THR A O 1
ATOM 1829 N N . LEU A 1 228 ? -5.420 -13.127 0.315 1.00 97.12 228 LEU A N 1
ATOM 1830 C CA . LEU A 1 228 ? -5.996 -13.114 -1.032 1.00 97.12 228 LEU A CA 1
ATOM 1831 C C . LEU A 1 228 ? -4.924 -12.800 -2.082 1.00 97.12 228 LEU A C 1
ATOM 1833 O O . LEU A 1 228 ? -4.879 -13.437 -3.134 1.00 97.12 228 LEU A O 1
ATOM 1837 N N . GLU A 1 229 ? -4.053 -11.843 -1.762 1.00 97.38 229 GLU A N 1
ATOM 1838 C CA . GLU A 1 229 ? -2.957 -11.379 -2.600 1.00 97.38 229 GLU A CA 1
ATOM 1839 C C . GLU A 1 229 ? -2.052 -12.534 -3.060 1.00 97.38 229 GLU A C 1
ATOM 1841 O O . GLU A 1 229 ? -1.758 -12.660 -4.250 1.00 97.38 229 GLU A O 1
ATOM 1846 N N . TYR A 1 230 ? -1.658 -13.417 -2.134 1.00 98.56 230 TYR A N 1
ATOM 1847 C CA . TYR A 1 230 ? -0.813 -14.573 -2.442 1.00 98.56 230 TYR A CA 1
ATOM 1848 C C . TYR A 1 230 ? -1.607 -15.722 -3.066 1.00 98.56 230 TYR A C 1
ATOM 1850 O O . TYR A 1 230 ? -1.224 -16.266 -4.102 1.00 98.56 230 TYR A O 1
ATOM 1858 N N . THR A 1 231 ? -2.739 -16.103 -2.464 1.00 98.50 231 THR A N 1
ATOM 1859 C CA . THR A 1 231 ? -3.514 -17.275 -2.911 1.00 98.50 231 THR A CA 1
ATOM 1860 C C . THR A 1 231 ? -4.057 -17.116 -4.329 1.00 98.50 231 THR A C 1
ATOM 1862 O O . THR A 1 231 ? -4.064 -18.092 -5.084 1.00 98.50 231 THR A O 1
ATOM 1865 N N . SER A 1 232 ? -4.443 -15.893 -4.707 1.00 98.19 232 SER A N 1
ATOM 1866 C CA . SER A 1 232 ? -4.896 -15.540 -6.060 1.00 98.19 232 SER A CA 1
ATOM 1867 C C . SER A 1 232 ? -3.781 -14.985 -6.951 1.00 98.19 232 SER A C 1
ATOM 1869 O O . SER A 1 232 ? -4.031 -14.681 -8.116 1.00 98.19 232 SER A O 1
ATOM 1871 N N . ASP A 1 233 ? -2.560 -14.864 -6.421 1.00 98.50 233 ASP A N 1
ATOM 1872 C CA . ASP A 1 233 ? -1.382 -14.341 -7.113 1.00 98.50 233 ASP A CA 1
ATOM 1873 C C . ASP A 1 233 ? -1.657 -13.001 -7.825 1.00 98.50 233 ASP A C 1
ATOM 1875 O O . ASP A 1 233 ? -1.380 -12.826 -9.015 1.00 98.50 233 ASP A O 1
ATOM 1879 N N . THR A 1 234 ? -2.273 -12.054 -7.118 1.00 98.44 234 THR A N 1
ATOM 1880 C CA . THR A 1 234 ? -2.913 -10.873 -7.727 1.00 98.44 234 THR A CA 1
ATOM 1881 C C . THR A 1 234 ? -1.924 -9.950 -8.442 1.00 98.44 234 THR A C 1
ATOM 1883 O O . THR A 1 234 ? -2.249 -9.367 -9.478 1.00 98.44 234 THR A O 1
ATOM 1886 N N . PHE A 1 235 ? -0.691 -9.862 -7.946 1.00 98.25 235 PHE A N 1
ATOM 1887 C CA . PHE A 1 235 ? 0.393 -9.076 -8.547 1.00 98.25 235 PHE A CA 1
ATOM 1888 C C . PHE A 1 235 ? 1.667 -9.888 -8.830 1.00 98.25 235 PHE A C 1
ATOM 1890 O O . PHE A 1 235 ? 2.671 -9.315 -9.233 1.00 98.25 235 PHE A O 1
ATOM 1897 N N . GLY A 1 236 ? 1.630 -11.221 -8.696 1.00 98.12 236 GLY A N 1
ATOM 1898 C CA . GLY A 1 236 ? 2.773 -12.089 -9.013 1.00 98.12 236 GLY A CA 1
ATOM 1899 C C . GLY A 1 236 ? 3.615 -12.533 -7.814 1.00 98.12 236 GLY A C 1
ATOM 1900 O O . GLY A 1 236 ? 4.653 -13.157 -8.018 1.00 98.12 236 GLY A O 1
ATOM 1901 N N . LEU A 1 237 ? 3.186 -12.239 -6.581 1.00 97.06 237 LEU A N 1
ATOM 1902 C CA . LEU A 1 237 ? 3.910 -12.608 -5.360 1.00 97.06 237 LEU A CA 1
ATOM 1903 C C . LEU A 1 237 ? 4.156 -14.116 -5.235 1.00 97.06 237 LEU A C 1
ATOM 1905 O O . LEU A 1 237 ? 5.252 -14.515 -4.874 1.00 97.06 237 LEU A O 1
ATOM 1909 N N . LYS A 1 238 ? 3.155 -14.943 -5.552 1.00 98.19 238 LYS A N 1
ATOM 1910 C CA . LYS A 1 238 ? 3.263 -16.406 -5.485 1.00 98.19 238 LYS A CA 1
ATOM 1911 C C . LYS A 1 238 ? 4.027 -16.976 -6.675 1.00 98.19 238 LYS A C 1
ATOM 1913 O O . LYS A 1 238 ? 4.634 -18.027 -6.563 1.00 98.19 238 LYS A O 1
ATOM 1918 N N . THR A 1 239 ? 3.967 -16.314 -7.828 1.00 98.00 239 THR A N 1
ATOM 1919 C CA . THR A 1 239 ? 4.752 -16.723 -9.003 1.00 98.00 239 THR A CA 1
ATOM 1920 C C . THR A 1 239 ? 6.256 -16.480 -8.805 1.00 98.00 239 THR A C 1
ATOM 1922 O O . THR A 1 239 ? 7.058 -17.184 -9.415 1.00 98.00 239 THR A O 1
ATOM 1925 N N . LEU A 1 240 ? 6.638 -15.493 -7.986 1.00 94.81 240 LEU A N 1
ATOM 1926 C CA . LEU A 1 240 ? 8.036 -15.126 -7.724 1.00 94.81 240 LEU A CA 1
ATOM 1927 C C . LEU A 1 240 ? 8.661 -15.856 -6.512 1.00 94.81 240 LEU A C 1
ATOM 1929 O O . LEU A 1 240 ? 9.874 -15.769 -6.333 1.00 94.81 240 LEU A O 1
ATOM 1933 N N . ASP A 1 241 ? 7.845 -16.534 -5.698 1.00 90.00 241 ASP A N 1
ATOM 1934 C CA . ASP A 1 241 ? 8.234 -17.341 -4.522 1.00 90.00 241 ASP A CA 1
ATOM 1935 C C . ASP A 1 241 ? 8.620 -18.779 -4.921 1.00 90.00 241 ASP A C 1
ATOM 1937 O O . ASP A 1 241 ? 9.719 -19.238 -4.531 1.00 90.00 241 ASP A O 1
#

Sequence (241 aa):
CSLEAIVLQVPKAIAQIREITANSSEFDNGYIFVAHSQGGPISRAVVEEMDDHKVKRYISMAGLQNGQFIGPDKVEVSIANDGPFLASLVPETMFNYSAYGPEDYYGKMQKDYVIYTIENPDAQYTYSQFNVNRWPQFGSFSTANFFLPVYNNVNRCLPGDDQCIYDQHRRKANFLKLEEAHFFASPADERIMPWQSSIFGRYSEVDTIEEIETKYMNLTIVNMNDTLEYTSDTFGLKTLD